Protein AF-A0A841BNL1-F1 (afdb_monomer)

Foldseek 3Di:
DDDDDDDDDDDDPVVVVVVVVVVVVVVVVLVPPPDPVVNVVVVVVVVVVVVVVVVVVVDPDPDDDDDDDDDDDDDDDDDDDDDDDDDDPDPDPPPDPDDPPPPPPVVVVLLVVLQVVVVVLCVVQPQWDDPDSFWIAHPVNQKIKGADDPDDDPLQDAPDDAQWKKFAQAFSNDGIIMIGRDAFKDFQVNNVCFQRGFKIFARYPFWKKWFWADDDDDPPPPTHGQDMATPVRGMDRGRDPSDGGGMMGTTD

Structure (mmCIF, N/CA/C/O backbone):
data_AF-A0A841BNL1-F1
#
_entry.id   AF-A0A841BNL1-F1
#
loop_
_atom_site.group_PDB
_atom_site.id
_atom_site.type_symbol
_atom_site.label_atom_id
_atom_site.label_alt_id
_atom_site.label_comp_id
_atom_site.label_asym_id
_atom_site.label_entity_id
_atom_site.label_seq_id
_atom_site.pdbx_PDB_ins_code
_atom_site.Cartn_x
_atom_site.Cartn_y
_atom_sit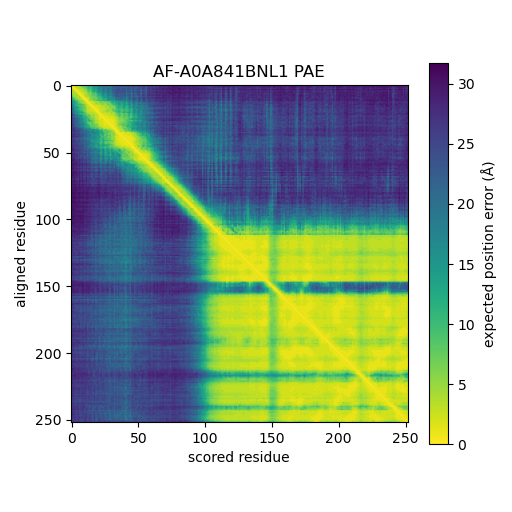e.Cartn_z
_atom_site.occupancy
_atom_site.B_iso_or_equiv
_atom_site.auth_seq_id
_atom_site.auth_comp_id
_atom_site.auth_asym_id
_atom_site.auth_atom_id
_atom_site.pdbx_PDB_model_num
ATOM 1 N N . MET A 1 1 ? 22.544 56.824 24.338 1.00 51.47 1 MET A N 1
ATOM 2 C CA . MET A 1 1 ? 21.433 57.800 24.355 1.00 51.47 1 MET A CA 1
ATOM 3 C C . MET A 1 1 ? 20.911 57.960 22.938 1.00 51.47 1 MET A C 1
ATOM 5 O O . MET A 1 1 ? 21.565 58.634 22.151 1.00 51.47 1 MET A O 1
ATOM 9 N N . ARG A 1 2 ? 19.820 57.251 22.621 1.00 39.59 2 ARG A N 1
ATOM 10 C CA . ARG A 1 2 ? 18.805 57.538 21.588 1.00 39.59 2 ARG A CA 1
ATOM 11 C C . ARG A 1 2 ? 17.855 56.337 21.516 1.00 39.59 2 ARG A C 1
ATOM 13 O O . ARG A 1 2 ? 18.146 55.340 20.870 1.00 39.59 2 ARG A O 1
ATOM 20 N N . ASP A 1 3 ? 16.857 56.425 22.386 1.00 45.75 3 ASP A N 1
ATOM 21 C CA . ASP A 1 3 ? 15.423 56.206 22.183 1.00 45.75 3 ASP A CA 1
ATOM 22 C C . ASP A 1 3 ? 14.970 55.024 21.316 1.00 45.75 3 ASP A C 1
ATOM 24 O O . ASP A 1 3 ? 15.054 55.035 20.090 1.00 45.75 3 ASP A O 1
ATOM 28 N N . ALA A 1 4 ? 14.403 54.038 22.015 1.00 46.72 4 ALA A N 1
ATOM 29 C CA . ALA A 1 4 ? 13.526 53.011 21.481 1.00 46.72 4 ALA A CA 1
ATOM 30 C C . ALA A 1 4 ? 12.112 53.592 21.302 1.00 46.72 4 ALA A C 1
ATOM 32 O O . ALA A 1 4 ? 11.525 54.094 22.261 1.00 46.72 4 ALA A O 1
ATOM 33 N N . ALA A 1 5 ? 11.570 53.511 20.087 1.00 52.47 5 ALA A N 1
ATOM 34 C CA . ALA A 1 5 ? 10.167 53.783 19.801 1.00 52.47 5 ALA A CA 1
ATOM 35 C C . ALA A 1 5 ? 9.396 52.455 19.799 1.00 52.47 5 ALA A C 1
ATOM 37 O O . ALA A 1 5 ? 9.768 51.522 19.088 1.00 52.47 5 ALA A O 1
ATOM 38 N N . ALA A 1 6 ? 8.358 52.373 20.631 1.00 50.09 6 ALA A N 1
ATOM 39 C CA . ALA A 1 6 ? 7.428 51.255 20.691 1.00 50.09 6 ALA A CA 1
ATOM 40 C C . ALA A 1 6 ? 6.369 51.402 19.589 1.00 50.09 6 ALA A C 1
ATOM 42 O O . ALA A 1 6 ? 5.705 52.435 19.505 1.00 50.09 6 ALA A O 1
ATOM 43 N N . ASP A 1 7 ? 6.221 50.367 18.765 1.00 50.62 7 ASP A N 1
ATOM 44 C CA . ASP A 1 7 ? 5.168 50.243 17.760 1.00 50.62 7 ASP A CA 1
ATOM 45 C C . ASP A 1 7 ? 3.943 49.566 18.393 1.00 50.62 7 ASP A C 1
ATOM 47 O O . ASP A 1 7 ? 4.060 48.539 19.062 1.00 50.62 7 ASP A O 1
ATOM 51 N N . SER A 1 8 ? 2.781 50.199 18.252 1.00 49.97 8 SER A N 1
ATOM 52 C CA . SER A 1 8 ? 1.505 49.805 18.862 1.00 49.97 8 SER A CA 1
ATOM 53 C C . SER A 1 8 ? 0.458 49.663 17.759 1.00 49.97 8 SER A C 1
ATOM 55 O O . SER A 1 8 ? -0.465 50.471 17.657 1.00 49.97 8 SER A O 1
ATOM 57 N N . SER A 1 9 ? 0.613 48.662 16.896 1.00 52.88 9 SER A N 1
ATOM 58 C CA . SER A 1 9 ? -0.377 48.332 15.871 1.00 52.88 9 SER A CA 1
ATOM 59 C C . SER A 1 9 ? -1.506 47.496 16.485 1.00 52.88 9 SER A C 1
ATOM 61 O O . SER A 1 9 ? -1.340 46.304 16.749 1.00 52.88 9 SER A O 1
ATOM 63 N N . LEU A 1 10 ? -2.657 48.125 16.732 1.00 54.78 10 LEU A N 1
ATOM 64 C CA . LEU A 1 10 ? -3.912 47.409 16.975 1.00 54.78 10 LEU A CA 1
ATOM 65 C C . LEU A 1 10 ? -4.338 46.680 15.686 1.00 54.78 10 LEU A C 1
ATOM 67 O O . LEU A 1 10 ? -4.157 47.244 14.605 1.00 54.78 10 LEU A O 1
ATOM 71 N N . PRO A 1 11 ? -4.904 45.462 15.775 1.00 53.00 11 PRO A N 1
ATOM 72 C CA . PRO A 1 11 ? -5.360 44.724 14.603 1.00 53.00 11 PRO A CA 1
ATOM 73 C C . PRO A 1 11 ? -6.475 45.489 13.882 1.00 53.00 11 PRO A C 1
ATOM 75 O O . PRO A 1 11 ? -7.407 46.014 14.498 1.00 53.00 11 PRO A O 1
ATOM 78 N N . GLU A 1 12 ? -6.343 45.580 12.561 1.00 55.53 12 GLU A N 1
ATOM 79 C CA . GLU A 1 12 ? -7.307 46.242 11.694 1.00 55.53 12 GLU A CA 1
ATOM 80 C C . GLU A 1 12 ? -8.656 45.508 11.715 1.00 55.53 12 GLU A C 1
ATOM 82 O O . GLU A 1 12 ? -8.737 44.282 11.756 1.00 55.53 12 GLU A O 1
ATOM 87 N N . ILE A 1 13 ? -9.739 46.284 11.620 1.00 55.72 13 ILE A N 1
ATOM 88 C CA . ILE A 1 13 ? -11.156 45.870 11.658 1.00 55.72 13 ILE A CA 1
ATOM 89 C C . ILE A 1 13 ? -11.498 44.737 10.652 1.00 55.72 13 ILE A C 1
ATOM 91 O O . ILE A 1 13 ? -12.535 44.085 10.779 1.00 55.72 13 ILE A O 1
ATOM 95 N N . GLY A 1 14 ? -10.616 44.445 9.690 1.00 51.38 14 GLY A N 1
ATOM 96 C CA . GLY A 1 14 ? -10.748 43.342 8.735 1.00 51.38 14 GLY A CA 1
ATOM 97 C C . GLY A 1 14 ? -10.686 41.932 9.341 1.00 51.38 14 GLY A C 1
ATOM 98 O O . GLY A 1 14 ? -11.376 41.046 8.837 1.00 51.38 14 GLY A O 1
ATOM 99 N N . GLU A 1 15 ? -9.950 41.703 10.436 1.00 52.25 15 GLU A N 1
ATOM 100 C CA . GLU A 1 15 ? -9.864 40.356 11.042 1.00 52.25 15 GLU A CA 1
ATOM 101 C C . GLU A 1 15 ? -11.161 39.938 11.753 1.00 52.25 15 GLU A C 1
ATOM 103 O O . GLU A 1 15 ? -11.529 38.763 11.743 1.00 52.25 15 GLU A O 1
ATOM 108 N N . VAL A 1 16 ? -11.918 40.894 12.301 1.00 52.72 16 VAL A N 1
ATOM 109 C CA . VAL A 1 16 ? -13.200 40.605 12.971 1.00 52.72 16 VAL A CA 1
ATOM 110 C C . VAL A 1 16 ? -14.281 40.214 11.956 1.00 52.72 16 VAL A C 1
ATOM 112 O O . VAL A 1 16 ? -15.114 39.352 12.236 1.00 52.72 16 VAL A O 1
ATOM 115 N N . ALA A 1 17 ? -14.247 40.788 10.749 1.00 52.56 17 ALA A N 1
ATOM 116 C CA . ALA A 1 17 ? -15.177 40.429 9.680 1.00 52.56 17 ALA A CA 1
ATOM 117 C C . ALA A 1 17 ? -14.947 38.995 9.169 1.00 52.56 17 ALA A C 1
ATOM 119 O O . ALA A 1 17 ? -15.914 38.280 8.914 1.00 52.56 17 ALA A O 1
ATOM 120 N N . ALA A 1 18 ? -13.688 38.544 9.102 1.00 53.09 18 ALA A N 1
ATOM 121 C CA . ALA A 1 18 ? -13.352 37.173 8.713 1.00 53.09 18 ALA A CA 1
ATOM 122 C C . ALA A 1 18 ? -13.839 36.129 9.736 1.00 53.09 18 ALA A C 1
ATOM 124 O O . ALA A 1 18 ? -14.203 35.015 9.360 1.00 53.09 18 ALA A O 1
ATOM 125 N N . PHE A 1 19 ? -13.895 36.490 11.023 1.00 49.41 19 PHE A N 1
ATOM 126 C CA . PHE A 1 19 ? -14.412 35.601 12.064 1.00 49.41 19 PHE A CA 1
ATOM 127 C C . PHE A 1 19 ? -15.941 35.444 11.993 1.00 49.41 19 PHE A C 1
ATOM 129 O O . PHE A 1 19 ? -16.452 34.334 12.125 1.00 49.41 19 PHE A O 1
ATOM 136 N N . LEU A 1 20 ? -16.675 36.528 11.713 1.00 53.72 20 LEU A N 1
ATOM 137 C CA . LEU A 1 20 ? -18.140 36.491 11.586 1.00 53.72 20 LEU A CA 1
ATOM 138 C C . LEU A 1 20 ? -18.615 35.754 10.319 1.00 53.72 20 LEU A C 1
ATOM 140 O O . LEU A 1 20 ? -19.652 35.091 10.347 1.00 53.72 20 LEU A O 1
ATOM 144 N N . ASP A 1 21 ? -17.847 35.808 9.227 1.00 60.62 21 ASP A N 1
ATOM 145 C CA . ASP A 1 21 ? -18.178 35.095 7.980 1.00 60.62 21 ASP A CA 1
ATOM 146 C C . ASP A 1 21 ? -17.993 33.566 8.119 1.00 60.62 21 ASP A C 1
ATOM 148 O O . ASP A 1 21 ? -18.719 32.762 7.526 1.00 60.62 21 ASP A O 1
ATOM 152 N N . MET A 1 22 ? -17.085 33.142 9.006 1.00 57.06 22 MET A N 1
ATOM 153 C CA . MET A 1 22 ? -16.863 31.731 9.342 1.00 57.06 22 MET A CA 1
ATOM 154 C C . MET A 1 22 ? -18.066 31.111 10.076 1.00 57.06 22 MET A C 1
ATOM 156 O O . MET A 1 22 ? -18.408 29.947 9.851 1.00 57.06 22 MET A O 1
ATOM 160 N N . GLU A 1 23 ? -18.759 31.899 10.903 1.00 67.12 23 GLU A N 1
ATOM 161 C CA . GLU A 1 23 ? -19.947 31.464 11.646 1.00 67.12 23 GLU A CA 1
ATOM 162 C C . GLU A 1 23 ? -21.159 31.249 10.717 1.00 67.12 23 GLU A C 1
ATOM 164 O O . GLU A 1 23 ? -21.927 30.292 10.877 1.00 67.12 23 GLU A O 1
ATOM 169 N N . ALA A 1 24 ? -21.298 32.092 9.687 1.00 63.06 24 ALA A N 1
ATOM 170 C CA . ALA A 1 24 ? -22.322 31.938 8.654 1.00 63.06 24 ALA A CA 1
ATOM 171 C C . ALA A 1 24 ? -22.074 30.691 7.786 1.00 63.06 24 ALA A C 1
ATOM 173 O O . ALA A 1 24 ? -23.009 29.928 7.516 1.00 63.06 24 ALA A O 1
ATOM 174 N N . GLY A 1 25 ? -20.813 30.432 7.420 1.00 69.56 25 GLY A N 1
ATOM 175 C CA . GLY A 1 25 ? -20.411 29.227 6.689 1.00 69.56 25 GLY A CA 1
ATOM 176 C C . GLY A 1 25 ? -20.689 27.931 7.461 1.00 69.56 25 GLY A C 1
ATOM 177 O O . GLY A 1 25 ? -21.202 26.966 6.889 1.00 69.56 25 GLY A O 1
ATOM 178 N N . LEU A 1 26 ? -20.432 27.920 8.775 1.00 70.12 26 LEU A N 1
ATOM 179 C CA . LEU A 1 26 ? -20.681 26.757 9.634 1.00 70.12 26 LEU A CA 1
ATOM 180 C C . LEU A 1 26 ? -22.180 26.418 9.733 1.00 70.12 26 LEU A C 1
ATOM 182 O O . LEU A 1 26 ? -22.558 25.244 9.715 1.00 70.12 26 LEU A O 1
ATOM 186 N N . ARG A 1 27 ? -23.046 27.439 9.783 1.00 67.19 27 ARG A N 1
ATOM 187 C CA . ARG A 1 27 ? -24.508 27.260 9.810 1.00 67.19 27 ARG A CA 1
ATOM 188 C C . ARG A 1 27 ? -25.055 26.646 8.521 1.00 67.19 27 ARG A C 1
ATOM 190 O O . ARG A 1 27 ? -25.906 25.761 8.595 1.00 67.19 27 ARG A O 1
ATOM 197 N N . GLU A 1 28 ? -24.554 27.055 7.356 1.00 64.31 28 GLU A N 1
ATOM 198 C CA . GLU A 1 28 ? -24.931 26.445 6.069 1.00 64.31 28 GLU A CA 1
ATOM 199 C C . GLU A 1 28 ? -24.474 24.982 5.973 1.00 64.31 28 GLU A C 1
ATOM 201 O O . GLU A 1 28 ? -25.218 24.117 5.503 1.00 64.31 28 GLU A O 1
ATOM 206 N N . LEU A 1 29 ? -23.282 24.673 6.490 1.00 61.00 29 LEU A N 1
ATOM 207 C CA . LEU A 1 29 ? -22.758 23.308 6.508 1.00 61.00 29 LEU A CA 1
ATOM 208 C C . LEU A 1 29 ? -23.611 22.393 7.406 1.00 61.00 29 LEU A C 1
ATOM 210 O O . LEU A 1 29 ? -23.973 21.291 6.995 1.00 61.00 29 LEU A O 1
ATOM 214 N N . LEU A 1 30 ? -24.038 22.888 8.574 1.00 60.06 30 LEU A N 1
ATOM 215 C CA . LEU A 1 30 ? -24.966 22.214 9.495 1.00 60.06 30 LEU A CA 1
ATOM 216 C C . LEU A 1 30 ? -26.346 21.931 8.879 1.00 60.06 30 LEU A C 1
ATOM 218 O O . LEU A 1 30 ? -26.943 20.878 9.133 1.00 60.06 30 LEU A O 1
ATOM 222 N N . LEU A 1 31 ? -26.846 22.837 8.034 1.00 59.81 31 LEU A N 1
ATOM 223 C CA . LEU A 1 31 ? -28.114 22.659 7.322 1.00 59.81 31 LEU A CA 1
ATOM 224 C C . LEU A 1 31 ? -28.031 21.601 6.210 1.00 59.81 31 LEU A C 1
ATOM 226 O O . LEU A 1 31 ? -29.052 20.997 5.879 1.00 59.81 31 LEU A O 1
ATOM 230 N N . ARG A 1 32 ? -26.839 21.299 5.682 1.00 56.34 32 ARG A N 1
ATOM 231 C CA . ARG A 1 32 ? -26.642 20.254 4.656 1.00 56.34 32 ARG A CA 1
ATOM 232 C C . ARG A 1 32 ? -26.372 18.862 5.210 1.00 56.34 32 ARG A C 1
ATOM 234 O O . ARG A 1 32 ? -26.534 17.887 4.480 1.00 56.34 32 ARG A O 1
ATOM 241 N N . VAL A 1 33 ? -26.021 18.738 6.488 1.00 55.44 33 VAL A N 1
ATOM 242 C CA . VAL A 1 33 ? -25.894 17.425 7.128 1.00 55.44 33 VAL A CA 1
ATOM 243 C C . VAL A 1 33 ? -27.278 16.775 7.219 1.00 55.44 33 VAL A C 1
ATOM 245 O O . VAL A 1 33 ? -28.158 17.281 7.916 1.00 55.44 33 VAL A O 1
ATOM 248 N N . GLN A 1 34 ? -27.481 15.668 6.497 1.00 52.56 34 GLN A N 1
ATOM 249 C CA . GLN A 1 34 ? -28.766 14.953 6.426 1.00 52.56 34 GLN A CA 1
ATOM 250 C C . GLN A 1 34 ? -29.044 14.051 7.640 1.00 52.56 34 GLN A C 1
ATOM 252 O O . GLN A 1 34 ? -30.183 13.644 7.852 1.00 52.56 34 GLN A O 1
ATOM 257 N N . HIS A 1 35 ? -28.037 13.767 8.468 1.00 59.12 35 HIS A N 1
ATOM 258 C CA . HIS A 1 35 ? -28.204 12.935 9.657 1.00 59.12 35 HIS A CA 1
ATOM 259 C C . HIS A 1 35 ? -28.649 13.764 10.868 1.00 59.12 35 HIS A C 1
ATOM 261 O O . HIS A 1 35 ? -27.900 14.598 11.382 1.00 59.12 35 HIS A O 1
ATOM 267 N N . ALA A 1 36 ? -29.871 13.501 11.342 1.00 54.38 36 ALA A N 1
ATOM 268 C CA . ALA A 1 36 ? -30.462 14.145 12.517 1.00 54.38 36 ALA A CA 1
ATOM 269 C C . ALA A 1 36 ? -29.602 13.973 13.783 1.00 54.38 36 ALA A C 1
ATOM 271 O O . ALA A 1 36 ? -29.492 14.902 14.583 1.00 54.38 36 ALA A O 1
ATOM 272 N N . ASP A 1 37 ? -28.925 12.831 13.913 1.00 54.91 37 ASP A N 1
ATOM 273 C CA . ASP A 1 37 ? -28.081 12.514 15.069 1.00 54.91 37 ASP A CA 1
ATOM 274 C C . ASP A 1 37 ? -26.827 13.396 15.131 1.00 54.91 37 ASP A C 1
ATOM 276 O O . ASP A 1 37 ? -26.427 13.849 16.205 1.00 54.91 37 ASP A O 1
ATOM 280 N N . LEU A 1 38 ? -26.249 13.734 13.972 1.00 55.66 38 LEU A N 1
ATOM 281 C CA . LEU A 1 38 ? -25.090 14.624 13.903 1.00 55.66 38 LEU A CA 1
ATOM 282 C C . LEU A 1 38 ? -25.482 16.074 14.235 1.00 55.66 38 LEU A C 1
ATOM 284 O O . LEU A 1 38 ? -24.727 16.782 14.898 1.00 55.66 38 LEU A O 1
ATOM 288 N N . ARG A 1 39 ? -26.687 16.509 13.834 1.00 60.44 39 ARG A N 1
ATOM 289 C CA . ARG A 1 39 ? -27.221 17.833 14.202 1.00 60.44 39 ARG A CA 1
ATOM 290 C C . ARG A 1 39 ? -27.439 17.957 15.709 1.00 60.44 39 ARG A C 1
ATOM 292 O O . ARG A 1 39 ? -27.098 18.990 16.277 1.00 60.44 39 ARG A O 1
ATOM 299 N N . ALA A 1 40 ? -27.967 16.914 16.353 1.00 60.72 40 ALA A N 1
ATOM 300 C CA . ALA A 1 40 ? -28.169 16.895 17.801 1.00 60.72 40 ALA A CA 1
ATOM 301 C C . ALA A 1 40 ? -26.836 16.928 18.570 1.00 60.72 40 ALA A C 1
ATOM 303 O O . ALA A 1 40 ? -26.710 17.672 19.541 1.00 60.72 40 ALA A O 1
ATOM 304 N N . ALA A 1 41 ? -25.827 16.184 18.103 1.00 55.88 41 ALA A N 1
ATOM 305 C CA . ALA A 1 41 ? -24.497 16.173 18.712 1.00 55.88 41 ALA A CA 1
ATOM 306 C C . ALA A 1 41 ? -23.786 17.536 18.607 1.00 55.88 41 ALA A C 1
ATOM 308 O O . ALA A 1 41 ? -23.232 18.016 19.595 1.00 55.88 41 ALA A O 1
ATOM 309 N N . VAL A 1 42 ? -23.843 18.194 17.443 1.00 63.22 42 VAL A N 1
ATOM 310 C CA . VAL A 1 42 ? -23.229 19.522 17.262 1.00 63.22 42 VAL A CA 1
ATOM 311 C C . VAL A 1 42 ? -23.986 20.606 18.040 1.00 63.22 42 VAL A C 1
ATOM 313 O O . VAL A 1 42 ? -23.352 21.465 18.649 1.00 63.22 42 VAL A O 1
ATOM 316 N N . ALA A 1 43 ? -25.322 20.550 18.091 1.00 64.56 43 ALA A N 1
ATOM 317 C CA . ALA A 1 43 ? -26.120 21.488 18.885 1.00 64.56 43 ALA A CA 1
ATOM 318 C C . ALA A 1 43 ? -25.818 21.383 20.391 1.00 64.56 43 ALA A C 1
ATOM 320 O O . ALA A 1 43 ? -25.655 22.406 21.050 1.00 64.56 43 ALA A O 1
ATOM 321 N N . ALA A 1 44 ? -25.668 20.164 20.923 1.00 60.41 44 ALA A N 1
ATOM 322 C CA . ALA A 1 44 ? -25.310 19.947 22.325 1.00 60.41 44 ALA A CA 1
ATOM 323 C C . ALA A 1 44 ? -23.906 20.483 22.670 1.00 60.41 44 ALA A C 1
ATOM 325 O O . ALA A 1 44 ? -23.689 21.010 23.763 1.00 60.41 44 ALA A O 1
ATOM 326 N N . GLN A 1 45 ? -22.957 20.387 21.734 1.00 58.22 45 GLN A N 1
ATOM 327 C CA . GLN A 1 45 ? -21.607 20.916 21.925 1.00 58.22 45 GLN A CA 1
ATOM 328 C C . GLN A 1 45 ? -21.603 22.454 21.960 1.00 58.22 45 GLN A C 1
ATOM 330 O O . GLN A 1 45 ? -20.987 23.040 22.848 1.00 58.22 45 GLN A O 1
ATOM 335 N N . LEU A 1 46 ? -22.355 23.103 21.063 1.00 65.19 46 LEU A N 1
ATOM 336 C CA . LEU A 1 46 ? -22.488 24.566 21.027 1.00 65.19 46 LEU A CA 1
ATOM 337 C C . LEU A 1 46 ? -23.182 25.133 22.281 1.00 65.19 46 LEU A C 1
ATOM 339 O O . LEU A 1 46 ? -22.789 26.192 22.768 1.00 65.19 46 LEU A O 1
ATOM 343 N N . ASP A 1 47 ? -24.158 24.417 22.848 1.00 62.66 47 ASP A N 1
ATOM 344 C CA . ASP A 1 47 ? -24.802 24.799 24.119 1.00 62.66 47 ASP A CA 1
ATOM 345 C C . ASP A 1 47 ? -23.832 24.718 25.312 1.00 62.66 47 ASP A C 1
ATOM 347 O O . ASP A 1 47 ? -23.902 25.512 26.254 1.00 62.66 47 ASP A O 1
ATOM 351 N N . THR A 1 48 ? -22.878 23.784 25.261 1.00 58.25 48 THR A N 1
ATOM 352 C CA . THR A 1 48 ? -21.854 23.630 26.304 1.00 58.25 48 THR A CA 1
ATOM 353 C C . THR A 1 48 ? -20.872 24.807 26.292 1.00 58.25 48 THR A C 1
ATOM 355 O O . THR A 1 48 ? -20.494 25.309 27.354 1.00 58.25 48 THR A O 1
ATOM 358 N N . ASP A 1 49 ? -20.527 25.311 25.105 1.00 49.88 49 ASP A N 1
ATOM 359 C CA . ASP A 1 49 ? -19.656 26.480 24.952 1.00 49.88 49 ASP A CA 1
ATOM 360 C C . ASP A 1 49 ? -20.357 27.786 25.365 1.00 49.88 49 ASP A C 1
ATOM 362 O O . ASP A 1 49 ? -19.737 28.649 25.993 1.00 49.88 49 ASP A O 1
ATOM 366 N N . ALA A 1 50 ? -21.670 27.909 25.129 1.00 56.12 50 ALA A N 1
ATOM 367 C CA . ALA A 1 50 ? -22.463 29.027 25.650 1.00 56.12 50 ALA A CA 1
ATOM 368 C C . ALA A 1 50 ? -22.472 29.060 27.194 1.00 56.12 50 ALA A C 1
ATOM 370 O O . ALA A 1 50 ? -22.336 30.131 27.794 1.00 56.12 50 ALA A O 1
ATOM 371 N N . GLY A 1 51 ? -22.538 27.891 27.842 1.00 49.56 51 GLY A N 1
ATOM 372 C CA . GLY A 1 51 ? -22.402 27.764 29.298 1.00 49.56 51 GLY A CA 1
ATOM 373 C C . GLY A 1 51 ? -21.005 28.124 29.824 1.00 49.56 51 GLY A C 1
ATOM 374 O O . GLY A 1 51 ? -20.878 28.689 30.913 1.00 49.56 51 GLY A O 1
ATOM 375 N N . LEU A 1 52 ? -19.950 27.864 29.043 1.00 47.81 52 LEU A N 1
ATOM 376 C CA . LEU A 1 52 ? -18.569 28.210 29.400 1.00 47.81 52 LEU A CA 1
ATOM 377 C C . LEU A 1 52 ? -18.331 29.731 29.377 1.00 47.81 52 LEU A C 1
ATOM 379 O O . LEU A 1 52 ? -17.623 30.269 30.231 1.00 47.81 52 LEU A O 1
ATOM 383 N N . VAL A 1 53 ? -18.962 30.435 28.432 1.00 51.50 53 VAL A N 1
ATOM 384 C CA . VAL A 1 53 ? -18.902 31.902 28.312 1.00 51.50 53 VAL A CA 1
ATOM 385 C C . VAL A 1 53 ? -19.662 32.604 29.452 1.00 51.50 53 VAL A C 1
ATOM 387 O O . VAL A 1 53 ? -19.237 33.671 29.900 1.00 51.50 53 VAL A O 1
ATOM 390 N N . GLU A 1 54 ? -20.742 32.012 29.970 1.00 52.09 54 GLU A N 1
ATOM 391 C CA . GLU A 1 54 ? -21.435 32.487 31.183 1.00 52.09 54 GLU A CA 1
ATOM 392 C C . GLU A 1 54 ? -20.588 32.283 32.451 1.00 52.09 54 GLU A C 1
ATOM 394 O O . GLU A 1 54 ? -20.443 33.207 33.254 1.00 52.09 54 GLU A O 1
ATOM 399 N N . LEU A 1 55 ? -19.940 31.120 32.594 1.00 44.56 55 LEU A N 1
ATOM 400 C CA . LEU A 1 55 ? -19.028 30.836 33.711 1.00 44.56 55 LEU A CA 1
ATOM 401 C C . LEU A 1 55 ? -17.797 31.757 33.726 1.00 44.56 55 LEU A C 1
ATOM 403 O O . LEU A 1 55 ? -17.330 32.133 34.800 1.00 44.56 55 LEU A O 1
ATOM 407 N N . LEU A 1 56 ? -17.302 32.165 32.554 1.00 48.09 5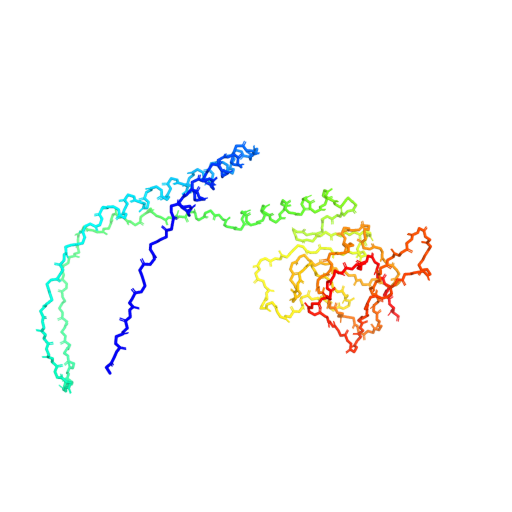6 LEU A N 1
ATOM 408 C CA . LEU A 1 56 ? -16.199 33.125 32.430 1.00 48.09 56 LEU A CA 1
ATOM 409 C C . LEU A 1 56 ? -16.622 34.578 32.708 1.00 48.09 56 LEU A C 1
ATOM 411 O O . LEU A 1 56 ? -15.787 35.371 33.136 1.00 48.09 56 LEU A O 1
ATOM 415 N N . ARG A 1 57 ? -17.901 34.937 32.526 1.00 51.88 57 ARG A N 1
ATOM 416 C CA . ARG A 1 57 ? -18.427 36.272 32.878 1.00 51.88 57 ARG A CA 1
ATOM 417 C C . ARG A 1 57 ? -18.754 36.441 34.363 1.00 51.88 57 ARG A C 1
ATOM 419 O O . ARG A 1 57 ? -18.800 37.572 34.830 1.00 51.88 57 ARG A O 1
ATOM 426 N N . ALA A 1 58 ? -18.955 35.353 35.106 1.00 50.91 58 ALA A N 1
ATOM 427 C CA . ALA A 1 58 ? -19.268 35.401 36.538 1.00 50.91 58 ALA A CA 1
ATOM 428 C C . ALA A 1 58 ? -18.029 35.521 37.457 1.00 50.91 58 ALA A C 1
ATOM 430 O O . ALA A 1 58 ? -18.170 35.601 38.677 1.00 50.91 58 ALA A O 1
ATOM 431 N N . GLY A 1 59 ? -16.816 35.519 36.895 1.00 40.81 59 GLY A N 1
ATOM 432 C CA . GLY A 1 59 ? -15.558 35.572 37.640 1.00 40.81 59 GLY A CA 1
ATOM 433 C C . GLY A 1 59 ? -15.006 36.984 37.842 1.00 40.81 59 GLY A C 1
ATOM 434 O O . GLY A 1 59 ? -13.924 37.277 37.343 1.00 40.81 59 GLY A O 1
ATOM 435 N N . ASP A 1 60 ? -15.698 37.845 38.593 1.00 44.03 60 ASP A N 1
ATOM 436 C CA . ASP A 1 60 ? -15.081 39.063 39.141 1.00 44.03 60 ASP A CA 1
ATOM 437 C C . ASP A 1 60 ? -14.093 38.667 40.251 1.00 44.03 60 ASP A C 1
ATOM 439 O O . ASP A 1 60 ? -14.470 38.353 41.383 1.00 44.03 60 ASP A O 1
ATOM 443 N N . VAL A 1 61 ? -12.802 38.647 39.914 1.00 49.34 61 VAL A N 1
ATOM 444 C CA . VAL A 1 61 ? -11.705 38.417 40.862 1.00 49.34 61 VAL A CA 1
ATOM 445 C C . VAL A 1 61 ? -11.386 39.742 41.569 1.00 49.34 61 VAL A C 1
ATOM 447 O O . VAL A 1 61 ? -10.930 40.677 40.906 1.00 49.34 61 VAL A O 1
ATOM 450 N N . PRO A 1 62 ? -11.582 39.874 42.896 1.00 43.62 62 PRO A N 1
ATOM 451 C CA . PRO A 1 62 ? -11.165 41.076 43.604 1.00 43.62 62 PRO A CA 1
ATOM 452 C C . PRO A 1 62 ? -9.635 41.183 43.613 1.00 43.62 62 PRO A C 1
ATOM 454 O O . PRO A 1 62 ? -8.926 40.229 43.937 1.00 43.62 62 PRO A O 1
ATOM 457 N N . ALA A 1 63 ? -9.143 42.370 43.254 1.00 43.75 63 ALA A N 1
ATOM 458 C CA . ALA A 1 63 ? -7.730 42.720 43.233 1.00 43.75 63 ALA A CA 1
ATOM 459 C C . ALA A 1 63 ? -7.078 42.483 44.605 1.00 43.75 63 ALA A C 1
ATOM 461 O O . ALA A 1 63 ? -7.490 43.064 45.612 1.00 43.75 63 ALA A O 1
ATOM 462 N N . ALA A 1 64 ? -6.058 41.624 44.634 1.00 47.66 64 ALA A N 1
ATOM 463 C CA . ALA A 1 64 ? -5.250 41.375 45.817 1.00 47.66 64 ALA A CA 1
ATOM 464 C C . ALA A 1 64 ? -4.132 42.422 45.924 1.00 47.66 64 ALA A C 1
ATOM 466 O O . ALA A 1 64 ? -3.329 42.599 45.011 1.00 47.66 64 ALA A O 1
ATOM 467 N N . ASP A 1 65 ? -4.140 43.097 47.070 1.00 46.94 65 ASP A N 1
ATOM 468 C CA . ASP A 1 65 ? -3.194 44.086 47.579 1.00 46.94 65 ASP A CA 1
ATOM 469 C C . ASP A 1 65 ? -1.753 43.541 47.618 1.00 46.94 65 ASP A C 1
ATOM 471 O O . ASP A 1 65 ? -1.458 42.515 48.239 1.00 46.94 65 ASP A O 1
ATOM 475 N N . GLU A 1 66 ? -0.854 44.240 46.930 1.00 52.81 66 GLU A N 1
ATOM 476 C CA . GLU A 1 66 ? 0.560 43.913 46.795 1.00 52.81 66 GLU A CA 1
ATOM 477 C C . GLU A 1 66 ? 1.321 44.464 48.011 1.00 52.81 66 GLU A C 1
ATOM 479 O O . GLU A 1 66 ? 1.763 45.615 48.034 1.00 52.81 66 GLU A O 1
ATOM 484 N N . ARG A 1 67 ? 1.472 43.642 49.058 1.00 51.34 67 ARG A N 1
ATOM 485 C CA . ARG A 1 67 ? 2.294 43.985 50.228 1.00 51.34 67 ARG A CA 1
ATOM 486 C C . ARG A 1 67 ? 3.557 43.134 50.297 1.00 51.34 67 ARG A C 1
ATOM 488 O O . ARG A 1 67 ? 3.531 41.925 50.508 1.00 51.34 67 ARG A O 1
ATOM 495 N N . THR A 1 68 ? 4.669 43.834 50.125 1.00 56.31 68 THR A N 1
ATOM 496 C CA . THR A 1 68 ? 6.064 43.408 50.216 1.00 56.31 68 THR A CA 1
ATOM 497 C C . THR A 1 68 ? 6.402 42.678 51.522 1.00 56.31 68 THR A C 1
ATOM 499 O O . THR A 1 68 ? 6.008 43.093 52.611 1.00 56.31 68 THR A O 1
ATOM 502 N N . GLY A 1 69 ? 7.207 41.614 51.418 1.00 43.47 69 GLY A N 1
ATOM 503 C CA . GLY A 1 69 ? 7.700 40.855 52.568 1.00 43.47 69 GLY A CA 1
ATOM 504 C C . GLY A 1 69 ? 8.897 39.970 52.223 1.00 43.47 69 GLY A C 1
ATOM 505 O O . GLY A 1 69 ? 8.749 38.844 51.768 1.00 43.47 69 GLY A O 1
ATOM 506 N N . HIS A 1 70 ? 10.086 40.514 52.452 1.00 61.78 70 HIS A N 1
ATOM 507 C CA . HIS A 1 70 ? 11.391 39.856 52.450 1.00 61.78 70 HIS A CA 1
ATOM 508 C C . HIS A 1 70 ? 11.502 38.831 53.596 1.00 61.78 70 HIS A C 1
ATOM 510 O O . HIS A 1 70 ? 11.311 39.226 54.745 1.00 61.78 70 HIS A O 1
ATOM 516 N N . VAL A 1 71 ? 11.846 37.560 53.317 1.00 52.66 71 VAL A N 1
ATOM 517 C CA . VAL A 1 71 ? 12.274 36.581 54.342 1.00 52.66 71 VAL A CA 1
ATOM 518 C C . VAL A 1 71 ? 13.378 35.643 53.819 1.00 52.66 71 VAL A C 1
ATOM 520 O O . VAL A 1 71 ? 13.334 35.132 52.704 1.00 52.66 71 VAL A O 1
ATOM 523 N N . ASP A 1 72 ? 14.356 35.486 54.704 1.00 48.81 72 ASP A N 1
ATOM 524 C CA . ASP A 1 72 ? 15.677 34.848 54.703 1.00 48.81 72 ASP A CA 1
ATOM 525 C C . ASP A 1 72 ? 15.658 33.296 54.611 1.00 48.81 72 ASP A C 1
ATOM 527 O O . ASP A 1 72 ? 14.726 32.678 55.137 1.00 48.81 72 ASP A O 1
ATOM 531 N N . PRO A 1 73 ? 16.675 32.613 54.031 1.00 58.62 73 PRO A N 1
ATOM 532 C CA . PRO A 1 73 ? 16.753 31.158 54.008 1.00 58.62 73 PRO A CA 1
ATOM 533 C C . PRO A 1 73 ? 17.743 30.637 55.060 1.00 58.62 73 PRO A C 1
ATOM 535 O O . PRO A 1 73 ? 18.938 30.525 54.800 1.00 58.62 73 PRO A O 1
ATOM 538 N N . SER A 1 74 ? 17.267 30.228 56.238 1.00 53.31 74 SER A N 1
ATOM 539 C CA . SER A 1 74 ? 17.996 29.254 57.065 1.00 53.31 74 SER A CA 1
ATOM 540 C C . SER A 1 74 ? 17.131 28.639 58.167 1.00 53.31 74 SER A C 1
ATOM 542 O O . SER A 1 74 ? 16.266 29.294 58.738 1.00 53.31 74 SER A O 1
ATOM 544 N N . SER A 1 75 ? 17.465 27.391 58.523 1.00 45.31 75 SER A N 1
ATOM 545 C CA . SER A 1 75 ? 16.950 26.634 59.676 1.00 45.31 75 SER A CA 1
ATOM 546 C C . SER A 1 75 ? 15.538 26.064 59.473 1.00 45.31 75 SER A C 1
ATOM 548 O O . SER A 1 75 ? 14.625 26.739 59.039 1.00 45.31 75 SER A O 1
ATOM 550 N N . GLY A 1 76 ? 15.226 24.807 59.746 1.00 39.00 76 GLY A N 1
ATOM 551 C CA . GLY A 1 76 ? 15.875 23.808 60.569 1.00 39.00 76 GLY A CA 1
ATOM 552 C C . GLY A 1 76 ? 14.771 22.854 61.029 1.00 39.00 76 GLY A C 1
ATOM 553 O O . GLY A 1 76 ? 13.655 23.270 61.318 1.00 39.00 76 GLY A O 1
ATOM 554 N N . ARG A 1 77 ? 15.090 21.560 61.038 1.00 52.03 77 ARG A N 1
ATOM 555 C CA . ARG A 1 77 ? 14.389 20.445 61.699 1.00 52.03 77 ARG A CA 1
ATOM 556 C C . ARG A 1 77 ? 13.305 20.846 62.718 1.00 52.03 77 ARG A C 1
ATOM 558 O O . ARG A 1 77 ? 13.626 21.525 63.690 1.00 52.03 77 ARG A O 1
ATOM 565 N N . ARG A 1 78 ? 12.144 20.182 62.657 1.00 48.59 78 ARG A N 1
ATOM 566 C CA . ARG A 1 78 ? 11.656 19.287 63.731 1.00 48.59 78 ARG A CA 1
ATOM 567 C C . ARG A 1 78 ? 10.349 18.599 63.343 1.00 48.59 78 ARG A C 1
ATOM 569 O O . ARG A 1 78 ? 9.367 19.234 62.987 1.00 48.59 78 ARG A O 1
ATOM 576 N N . ALA A 1 79 ? 10.376 17.278 63.475 1.00 52.66 79 ALA A N 1
ATOM 577 C CA . ALA A 1 79 ? 9.205 16.437 63.609 1.00 52.66 79 ALA A CA 1
ATOM 578 C C . ALA A 1 79 ? 8.407 16.850 64.851 1.00 52.66 79 ALA A C 1
ATOM 580 O O . ALA A 1 79 ? 9.005 17.009 65.916 1.00 52.66 79 ALA A O 1
ATOM 581 N N . ILE A 1 80 ? 7.082 16.948 64.733 1.00 47.62 80 ILE A N 1
ATOM 582 C CA . ILE A 1 80 ? 6.172 16.805 65.870 1.00 47.62 80 ILE A CA 1
ATOM 583 C C . ILE A 1 80 ? 4.987 15.949 65.427 1.00 47.62 80 ILE A C 1
ATOM 585 O O . ILE A 1 80 ? 4.211 16.293 64.541 1.00 47.62 80 ILE A O 1
ATOM 589 N N . LEU A 1 81 ? 4.926 14.799 66.082 1.00 51.00 81 LEU A N 1
ATOM 590 C CA . LEU A 1 81 ? 3.843 13.840 66.159 1.00 51.00 81 LEU A CA 1
ATOM 591 C C . LEU A 1 81 ? 2.772 14.439 67.087 1.00 51.00 81 LEU A C 1
ATOM 593 O O . LEU A 1 81 ? 3.090 14.738 68.237 1.00 51.00 81 LEU A O 1
ATOM 597 N N . VAL A 1 82 ? 1.526 14.590 66.634 1.00 44.59 82 VAL A N 1
ATOM 598 C CA . VAL A 1 82 ? 0.369 14.717 67.539 1.00 44.59 82 VAL A CA 1
ATOM 599 C C . VAL A 1 82 ? -0.777 13.860 66.999 1.00 44.59 82 VAL A C 1
ATOM 601 O O . VAL A 1 82 ? -1.266 14.128 65.902 1.00 44.59 82 VAL A O 1
ATOM 604 N N . PRO A 1 83 ? -1.220 12.841 67.754 1.00 58.12 83 PRO A N 1
ATOM 605 C CA . PRO A 1 83 ? -2.474 12.146 67.528 1.00 58.12 83 PRO A CA 1
ATOM 606 C C . PRO A 1 83 ? -3.574 12.777 68.396 1.00 58.12 83 PRO A C 1
ATOM 608 O O . PRO A 1 83 ? -3.407 12.929 69.603 1.00 58.12 83 PRO A O 1
ATOM 611 N N . ALA A 1 84 ? -4.719 13.106 67.806 1.00 43.06 84 ALA A N 1
ATOM 612 C CA . ALA A 1 84 ? -5.968 13.294 68.545 1.00 43.06 84 ALA A CA 1
ATOM 613 C C . ALA A 1 84 ? -7.136 12.994 67.592 1.00 43.06 84 ALA A C 1
ATOM 615 O O . ALA A 1 84 ? -7.314 13.675 66.589 1.00 43.06 84 ALA A O 1
ATOM 616 N N . LEU A 1 85 ? -7.752 11.815 67.722 1.00 42.25 85 LEU A N 1
ATOM 617 C CA . LEU A 1 85 ? -9.010 11.616 68.462 1.00 42.25 85 LEU A CA 1
ATOM 618 C C . LEU A 1 85 ? -10.155 12.413 67.806 1.00 42.25 85 LEU A C 1
ATOM 620 O O . LEU A 1 85 ? -10.286 13.614 67.991 1.00 42.25 85 LEU A O 1
ATOM 624 N N . ALA A 1 86 ? -10.859 11.804 66.854 1.00 47.75 86 ALA A N 1
ATOM 625 C CA . ALA A 1 86 ? -12.117 11.089 67.101 1.00 47.75 86 ALA A CA 1
ATOM 626 C C . ALA A 1 86 ? -13.232 12.006 67.626 1.00 47.75 86 ALA A C 1
ATOM 628 O O . ALA A 1 86 ? -13.280 12.294 68.815 1.00 47.75 86 ALA A O 1
ATOM 629 N N . CYS A 1 87 ? -14.114 12.427 66.714 1.00 41.00 87 CYS A N 1
ATOM 630 C CA . CYS A 1 87 ? -15.554 12.645 66.907 1.00 41.00 87 CYS A CA 1
ATOM 631 C C . CYS A 1 87 ? -16.096 13.413 65.695 1.00 41.00 87 CYS A C 1
ATOM 633 O O . CYS A 1 87 ? -15.978 14.626 65.649 1.00 41.00 87 CYS A O 1
ATOM 635 N N . ILE A 1 88 ? -16.652 12.694 64.717 1.00 44.84 88 ILE A N 1
ATOM 636 C CA . ILE A 1 88 ? -17.914 12.988 64.010 1.00 44.84 88 ILE A CA 1
ATOM 637 C C . ILE A 1 88 ? -18.218 11.695 63.249 1.00 44.84 88 ILE A C 1
ATOM 639 O O . ILE A 1 88 ? -17.672 11.397 62.191 1.00 44.84 88 ILE A O 1
ATOM 643 N N . LEU A 1 89 ? -19.021 10.861 63.898 1.00 49.66 89 LEU A N 1
ATOM 644 C CA . LEU A 1 89 ? -19.481 9.565 63.423 1.00 49.66 89 LEU A CA 1
ATOM 645 C C . LEU A 1 89 ? -20.992 9.557 63.657 1.00 49.66 89 LEU A C 1
ATOM 647 O O . LEU A 1 89 ? -21.467 8.977 64.621 1.00 49.66 89 LEU A O 1
ATOM 651 N N . ALA A 1 90 ? -21.720 10.325 62.846 1.00 47.56 90 ALA A N 1
ATOM 652 C CA . ALA A 1 90 ? -23.167 10.243 62.635 1.00 47.56 90 ALA A CA 1
ATOM 653 C C . ALA A 1 90 ? -23.555 11.321 61.609 1.00 47.56 90 ALA A C 1
ATOM 655 O O . ALA A 1 90 ? -23.190 12.475 61.787 1.00 47.56 90 ALA A O 1
ATOM 656 N N . ILE A 1 91 ? -24.327 10.957 60.580 1.00 49.41 91 ILE A N 1
ATOM 657 C CA . ILE A 1 91 ? -24.727 11.785 59.418 1.00 49.41 91 ILE A CA 1
ATOM 658 C C . ILE A 1 91 ? -23.659 11.838 58.310 1.00 49.41 91 ILE A C 1
ATOM 660 O O . ILE A 1 91 ? -23.021 12.849 58.049 1.00 49.41 91 ILE A O 1
ATOM 664 N N . GLY A 1 92 ? -23.478 10.719 57.612 1.00 45.94 92 GLY A N 1
ATOM 665 C CA . GLY A 1 92 ? -22.685 10.690 56.377 1.00 45.94 92 GLY A CA 1
ATOM 666 C C . GLY A 1 92 ? -22.784 9.386 55.591 1.00 45.94 92 GLY A C 1
ATOM 667 O O . GLY A 1 92 ? -21.954 9.121 54.734 1.00 45.94 92 GLY A O 1
ATOM 668 N N . MET A 1 93 ? -23.773 8.543 55.894 1.00 49.00 93 MET A N 1
ATOM 669 C CA . MET A 1 93 ? -23.918 7.200 55.325 1.00 49.00 93 MET A CA 1
ATOM 670 C C . MET A 1 93 ? -25.188 7.112 54.466 1.00 49.00 93 MET A C 1
ATOM 672 O O . MET A 1 93 ? -25.949 6.157 54.559 1.00 49.00 93 MET A O 1
ATOM 676 N N . MET A 1 94 ? -25.465 8.158 53.675 1.00 49.22 94 MET A N 1
ATOM 677 C CA . MET A 1 94 ? -26.676 8.238 52.846 1.00 49.22 94 MET A CA 1
ATOM 678 C C . MET A 1 94 ? -26.455 8.885 51.471 1.00 49.22 94 MET A C 1
ATOM 680 O O . MET A 1 94 ? -27.373 9.487 50.940 1.00 49.22 94 MET A O 1
ATOM 684 N N . VAL A 1 95 ? -25.268 8.768 50.861 1.00 51.88 95 VAL A N 1
ATOM 685 C CA . VAL A 1 95 ? -25.079 9.064 49.422 1.00 51.88 95 VAL A CA 1
ATOM 686 C C . VAL A 1 95 ? -23.943 8.201 48.850 1.00 51.88 95 VAL A C 1
ATOM 688 O O . VAL A 1 95 ? -22.919 8.705 48.409 1.00 51.88 95 VAL A O 1
ATOM 691 N N . LEU A 1 96 ? -24.077 6.872 48.885 1.00 47.16 96 LEU A N 1
ATOM 692 C CA . LEU A 1 96 ? -23.122 5.971 48.215 1.00 47.16 96 LEU A CA 1
ATOM 693 C C . LEU A 1 96 ? -23.828 4.907 47.360 1.00 47.16 96 LEU A C 1
ATOM 695 O O . LEU A 1 96 ? -23.381 3.771 47.279 1.00 47.16 96 LEU A O 1
ATOM 699 N N . VAL A 1 97 ? -24.969 5.258 46.754 1.00 56.22 97 VAL A N 1
ATOM 700 C CA . VAL A 1 97 ? -25.757 4.330 45.911 1.00 56.22 97 VAL A CA 1
ATOM 701 C C . VAL A 1 97 ? -25.836 4.767 44.445 1.00 56.22 97 VAL A C 1
ATOM 703 O O . VAL A 1 97 ? -26.173 3.967 43.584 1.00 56.22 97 VAL A O 1
ATOM 706 N N . GLY A 1 98 ? -25.478 5.998 44.092 1.00 51.31 98 GLY A N 1
ATOM 707 C CA . GLY A 1 98 ? -25.776 6.501 42.753 1.00 51.31 98 GLY A CA 1
ATOM 708 C C . GLY A 1 98 ? -24.571 7.054 42.034 1.00 51.31 98 GLY A C 1
ATOM 709 O O . GLY A 1 98 ? -24.503 8.267 41.974 1.00 51.31 98 GLY A O 1
ATOM 710 N N . ARG A 1 99 ? -23.674 6.202 41.508 1.00 51.44 99 ARG A N 1
ATOM 711 C CA . ARG A 1 99 ? -22.954 6.375 40.219 1.00 51.44 99 ARG A CA 1
ATOM 712 C C . ARG A 1 99 ? -22.315 5.047 39.785 1.00 51.44 99 ARG A C 1
ATOM 714 O O . ARG A 1 99 ? -21.108 4.972 39.581 1.00 51.44 99 ARG A O 1
ATOM 721 N N . VAL A 1 100 ? -23.120 4.005 39.559 1.00 54.88 100 VAL A N 1
ATOM 722 C CA . VAL A 1 100 ? -22.763 3.063 38.481 1.00 54.88 100 VAL A CA 1
ATOM 723 C C . VAL A 1 100 ? -23.003 3.846 37.195 1.00 54.88 100 VAL A C 1
ATOM 725 O O . VAL A 1 100 ? -24.075 3.801 36.602 1.00 54.88 100 VAL A O 1
ATOM 728 N N . GLY A 1 101 ? -22.044 4.709 36.858 1.00 56.69 101 GLY A N 1
ATOM 729 C CA . GLY A 1 101 ? -22.022 5.371 35.571 1.00 56.69 101 GLY A CA 1
ATOM 730 C C . GLY A 1 101 ? -21.812 4.276 34.547 1.00 56.69 101 GLY A C 1
ATOM 731 O O . GLY A 1 101 ? -20.693 3.789 34.402 1.00 56.69 101 GLY A O 1
ATOM 732 N N . LEU A 1 102 ? -22.890 3.870 33.877 1.00 62.47 102 LEU A N 1
ATOM 733 C CA . LEU A 1 102 ? -22.803 3.223 32.580 1.00 62.47 102 LEU A CA 1
ATOM 734 C C . LEU A 1 102 ? -22.059 4.217 31.691 1.00 62.47 102 LEU A C 1
ATOM 736 O O . LEU A 1 102 ? -22.652 5.143 31.141 1.00 62.47 102 LEU A O 1
ATOM 740 N N . ARG A 1 103 ? -20.728 4.104 31.652 1.00 65.69 103 ARG A N 1
ATOM 741 C CA . ARG A 1 103 ? -19.944 4.761 30.620 1.00 65.69 103 ARG A CA 1
ATOM 742 C C . ARG A 1 103 ? -20.503 4.199 29.318 1.00 65.69 103 ARG A C 1
ATOM 744 O O . ARG A 1 103 ? -20.498 2.973 29.189 1.00 65.69 103 ARG A O 1
ATOM 751 N N . PRO A 1 104 ? -21.045 5.035 28.415 1.00 62.62 104 PRO A N 1
ATOM 752 C CA . PRO A 1 104 ? -21.384 4.554 27.090 1.00 62.62 104 PRO A CA 1
ATOM 753 C C . PRO A 1 104 ? -20.142 3.851 26.557 1.00 62.62 104 PRO A C 1
ATOM 755 O O . PRO A 1 104 ? -19.026 4.363 26.682 1.00 62.62 104 PRO A O 1
ATOM 758 N N . ASP A 1 105 ? -20.345 2.622 26.108 1.00 66.25 105 ASP A N 1
ATOM 759 C CA . ASP A 1 105 ? -19.282 1.726 25.704 1.00 66.25 105 ASP A CA 1
ATOM 760 C C . ASP A 1 105 ? -18.559 2.360 24.513 1.00 66.25 105 ASP A C 1
ATOM 762 O O . ASP A 1 105 ? -19.048 2.345 23.383 1.00 66.25 105 ASP A O 1
ATOM 766 N N . GLN A 1 106 ? -17.423 3.014 24.779 1.00 66.56 106 GLN A N 1
ATOM 767 C CA . GLN A 1 106 ? -16.639 3.706 23.754 1.00 66.56 106 GLN A CA 1
ATOM 768 C C . GLN A 1 106 ? -16.225 2.740 22.631 1.00 66.56 106 GLN A C 1
ATOM 770 O O . GLN A 1 106 ? -16.006 3.183 21.503 1.00 66.56 106 GLN A O 1
ATOM 775 N N . GLY A 1 107 ? -16.197 1.429 22.910 1.00 66.31 107 GLY A N 1
ATOM 776 C CA . GLY A 1 107 ? -15.980 0.387 21.913 1.00 66.31 107 GLY A CA 1
ATOM 777 C C . GLY A 1 107 ? -17.084 0.310 20.855 1.00 66.31 107 GLY A C 1
ATOM 778 O O . GLY A 1 107 ? -16.778 0.110 19.683 1.00 66.31 107 GLY A O 1
ATOM 779 N N . VAL A 1 108 ? -18.351 0.542 21.217 1.00 73.94 108 VAL A N 1
ATOM 780 C CA . VAL A 1 108 ? -19.481 0.469 20.270 1.00 73.94 108 VAL A CA 1
ATOM 781 C C . VAL A 1 108 ? -19.438 1.629 19.274 1.00 73.94 108 VAL A C 1
ATOM 783 O O . VAL A 1 108 ? -19.634 1.423 18.077 1.00 73.94 108 VAL A O 1
ATOM 786 N N . LEU A 1 109 ? -19.123 2.841 19.743 1.00 74.25 109 LEU A N 1
ATOM 787 C CA . LEU A 1 109 ? -19.002 4.009 18.863 1.00 74.25 109 LEU A CA 1
ATOM 788 C C . LEU A 1 109 ? -17.805 3.875 17.912 1.00 74.25 109 LEU A C 1
ATOM 790 O O . LEU A 1 109 ? -17.960 4.098 16.712 1.00 74.25 109 LEU A O 1
ATOM 794 N N . ALA A 1 110 ? -16.640 3.449 18.412 1.00 75.38 110 ALA A N 1
ATOM 795 C CA . ALA A 1 110 ? -15.466 3.209 17.571 1.00 75.38 110 ALA A CA 1
ATOM 796 C C . ALA A 1 110 ? -15.726 2.123 16.511 1.00 75.38 110 ALA A C 1
ATOM 798 O O . ALA A 1 110 ? -15.427 2.336 15.337 1.00 75.38 110 ALA A O 1
ATOM 799 N N . ALA A 1 111 ? -16.356 1.007 16.897 1.00 80.06 111 ALA A N 1
ATOM 800 C CA . ALA A 1 111 ? -16.729 -0.057 15.966 1.00 80.06 111 ALA A CA 1
ATOM 801 C C . ALA A 1 111 ? -17.678 0.447 14.866 1.00 80.06 111 ALA A C 1
ATOM 803 O O . ALA A 1 111 ? -17.486 0.114 13.698 1.00 80.06 111 ALA A O 1
ATOM 804 N N . SER A 1 112 ? -18.654 1.297 15.212 1.00 84.56 112 SER A N 1
ATOM 805 C CA . SER A 1 112 ? -19.571 1.878 14.222 1.00 84.56 112 SER A CA 1
ATOM 806 C C . SER A 1 112 ? -18.865 2.803 13.223 1.00 84.56 112 SER A C 1
ATOM 808 O O . SER A 1 112 ? -19.111 2.699 12.026 1.00 84.56 112 SER A O 1
ATOM 810 N N . ALA A 1 113 ? -17.932 3.648 13.680 1.00 88.56 113 ALA A N 1
ATOM 811 C CA . ALA A 1 113 ? -17.190 4.553 12.802 1.00 88.56 113 ALA A CA 1
ATOM 812 C C . ALA A 1 113 ? -16.266 3.797 11.834 1.00 88.56 113 ALA A C 1
ATOM 814 O O . ALA A 1 113 ? -16.203 4.131 10.650 1.00 88.56 113 ALA A O 1
ATOM 815 N N . THR A 1 114 ? -15.573 2.764 12.320 1.00 90.25 114 THR A N 1
ATOM 816 C CA . THR A 1 114 ? -14.757 1.880 11.477 1.00 90.25 114 THR A CA 1
ATOM 817 C C . THR A 1 114 ? -15.619 1.157 10.446 1.00 90.25 114 THR A C 1
ATOM 819 O O . THR A 1 114 ? -15.269 1.141 9.267 1.00 90.25 114 THR A O 1
ATOM 822 N N . GLN A 1 115 ? -16.770 0.624 10.861 1.00 94.12 115 GLN A N 1
ATOM 823 C CA . GLN A 1 115 ? -17.674 -0.078 9.956 1.00 94.12 115 GLN A CA 1
ATOM 824 C C . GLN A 1 115 ? -18.209 0.843 8.851 1.00 94.12 115 GLN A C 1
ATOM 826 O O . GLN A 1 115 ? -18.160 0.463 7.685 1.00 94.12 115 GLN A O 1
ATOM 831 N N . SER A 1 116 ? -18.621 2.077 9.166 1.00 93.88 116 SER A N 1
ATOM 832 C CA . SER A 1 116 ? -19.058 3.036 8.138 1.00 93.88 116 SER A CA 1
ATOM 833 C C . SER A 1 116 ? -17.949 3.391 7.142 1.00 93.88 116 SER A C 1
ATOM 835 O O . SER A 1 116 ? -18.221 3.544 5.954 1.00 93.88 116 SER A O 1
ATOM 837 N N . ARG A 1 117 ? -16.687 3.488 7.588 1.00 93.44 117 ARG A N 1
ATOM 838 C CA . ARG A 1 117 ? -15.544 3.692 6.678 1.00 93.44 117 ARG A CA 1
ATOM 839 C C . ARG A 1 117 ? -15.297 2.481 5.783 1.00 93.44 117 ARG A C 1
ATOM 841 O O . ARG A 1 117 ? -14.957 2.654 4.619 1.00 93.44 117 ARG A O 1
ATOM 848 N N . MET A 1 118 ? -15.467 1.272 6.314 1.00 95.38 118 MET A N 1
ATOM 849 C CA . MET A 1 118 ? -15.355 0.043 5.529 1.00 95.38 118 MET A CA 1
ATOM 850 C C . MET A 1 118 ? -16.461 -0.054 4.475 1.00 95.38 118 MET A C 1
ATOM 852 O O . MET A 1 118 ? -16.189 -0.372 3.321 1.00 95.38 118 MET A O 1
ATOM 856 N N . GLU A 1 119 ? -17.698 0.268 4.848 1.00 95.88 119 GLU A N 1
ATOM 857 C CA . GLU A 1 119 ? -18.828 0.329 3.917 1.00 95.88 119 GLU A CA 1
ATOM 858 C C . GLU A 1 119 ? -18.585 1.353 2.808 1.00 95.88 119 GLU A C 1
ATOM 860 O O . GLU A 1 119 ? -18.831 1.054 1.642 1.00 95.88 119 GLU A O 1
ATOM 865 N N . GLN A 1 120 ? -18.040 2.523 3.153 1.00 94.44 120 GLN A N 1
ATOM 866 C CA . GLN A 1 120 ? -17.656 3.529 2.170 1.00 94.44 120 GLN A CA 1
ATOM 867 C C . GLN A 1 120 ? -16.552 3.022 1.231 1.00 94.44 120 GLN A C 1
ATOM 869 O O . GLN A 1 120 ? -16.709 3.119 0.019 1.00 94.44 120 GLN A O 1
ATOM 874 N N . LEU A 1 121 ? -15.486 2.412 1.766 1.00 92.81 121 LEU A N 1
ATOM 875 C CA . LEU A 1 121 ? -14.407 1.828 0.960 1.00 92.81 121 LEU A CA 1
ATOM 876 C C . LEU A 1 121 ? -14.951 0.819 -0.065 1.00 92.81 121 LEU A C 1
ATOM 878 O O . LEU A 1 121 ? -14.576 0.857 -1.233 1.00 92.81 121 LEU A O 1
ATOM 882 N N . LEU A 1 122 ? -15.840 -0.077 0.368 1.00 94.56 122 LEU A N 1
ATOM 883 C CA . LEU A 1 122 ? -16.434 -1.106 -0.491 1.00 94.56 122 LEU A CA 1
ATOM 884 C C . LEU A 1 122 ? -17.446 -0.541 -1.498 1.00 94.56 122 LEU A C 1
ATOM 886 O O . LEU A 1 122 ? -17.649 -1.135 -2.557 1.00 94.56 122 LEU A O 1
ATOM 890 N N . ALA A 1 123 ? -18.092 0.581 -1.175 1.00 94.56 123 ALA A N 1
ATOM 891 C CA . ALA A 1 123 ? -18.980 1.284 -2.094 1.00 94.56 123 ALA A CA 1
ATOM 892 C C . ALA A 1 123 ? -18.196 2.030 -3.185 1.00 94.56 123 ALA A C 1
ATOM 894 O O . ALA A 1 123 ? -18.571 1.960 -4.357 1.00 94.56 123 ALA A O 1
ATOM 895 N N . ASP A 1 124 ? -17.102 2.696 -2.809 1.00 91.38 124 ASP A N 1
ATOM 896 C CA . ASP A 1 124 ? -16.240 3.452 -3.724 1.00 91.38 124 ASP A CA 1
ATOM 897 C C . ASP A 1 124 ? -15.408 2.518 -4.628 1.00 91.38 124 ASP A C 1
ATOM 899 O O . ASP A 1 124 ? -15.086 2.867 -5.768 1.00 91.38 124 ASP A O 1
ATOM 903 N N . HIS A 1 125 ? -15.110 1.302 -4.156 1.00 91.06 125 HIS A N 1
ATOM 904 C CA . HIS A 1 125 ? -14.335 0.290 -4.877 1.00 91.06 125 HIS A CA 1
ATOM 905 C C . HIS A 1 125 ? -15.085 -1.057 -4.919 1.00 91.06 125 HIS A C 1
ATOM 907 O O . HIS A 1 125 ? -14.853 -1.940 -4.087 1.00 91.06 125 HIS A O 1
ATOM 913 N N . PRO A 1 126 ? -16.005 -1.253 -5.884 1.00 92.06 126 PRO A N 1
ATOM 914 C CA . PRO A 1 126 ? -16.803 -2.472 -5.960 1.00 92.06 126 PRO A CA 1
ATOM 915 C C . PRO A 1 126 ? -15.945 -3.709 -6.274 1.00 92.06 126 PRO A C 1
ATOM 917 O O . PRO A 1 126 ? -14.959 -3.644 -7.002 1.00 92.06 126 PRO A O 1
ATOM 920 N N . GLY A 1 127 ? -16.365 -4.869 -5.760 1.00 91.94 127 GLY A N 1
ATOM 921 C CA . GLY A 1 127 ? -15.675 -6.156 -5.944 1.00 91.94 127 GLY A CA 1
ATOM 922 C C . GLY A 1 127 ? -14.830 -6.601 -4.746 1.00 91.94 127 GLY A C 1
ATOM 923 O O . GLY A 1 127 ? -14.351 -7.735 -4.728 1.00 91.94 127 GLY A O 1
ATOM 924 N N . GLY A 1 128 ? -14.683 -5.746 -3.733 1.00 94.50 128 GLY A N 1
ATOM 925 C CA . GLY A 1 128 ? -14.109 -6.121 -2.445 1.00 94.50 128 GLY A CA 1
ATOM 926 C C . GLY A 1 128 ? -15.074 -6.939 -1.582 1.00 94.50 128 GLY A C 1
ATOM 927 O O . GLY A 1 128 ? -16.294 -6.829 -1.698 1.00 94.50 128 GLY A O 1
ATOM 928 N N . THR A 1 129 ? -14.526 -7.748 -0.680 1.00 97.06 129 THR A N 1
ATOM 929 C CA . THR A 1 129 ? -15.268 -8.448 0.378 1.00 97.06 129 THR A CA 1
ATOM 930 C C . THR A 1 129 ? -14.664 -8.101 1.730 1.00 97.06 129 THR A C 1
ATOM 932 O O . THR A 1 129 ? -13.461 -8.269 1.928 1.00 97.06 129 THR A O 1
ATOM 935 N N . GLN A 1 130 ? -15.483 -7.643 2.678 1.00 97.38 130 GLN A N 1
ATOM 936 C CA . GLN A 1 130 ? -15.039 -7.441 4.056 1.00 97.38 130 GLN A CA 1
ATOM 937 C C . GLN A 1 130 ? -14.656 -8.792 4.681 1.00 97.38 130 GLN A C 1
ATOM 939 O O . GLN A 1 130 ? -15.483 -9.701 4.746 1.00 97.38 130 GLN A O 1
ATOM 944 N N . ILE A 1 131 ? -13.414 -8.925 5.149 1.00 97.19 131 ILE A N 1
ATOM 945 C CA . ILE A 1 131 ? -12.903 -10.146 5.802 1.00 97.19 131 ILE A CA 1
ATOM 946 C C . ILE A 1 131 ? -12.678 -9.954 7.307 1.00 97.19 131 ILE A C 1
ATOM 948 O O . ILE A 1 131 ? -12.543 -10.929 8.045 1.00 97.19 131 ILE A O 1
ATOM 952 N N . SER A 1 132 ? -12.663 -8.703 7.774 1.00 95.56 132 SER A N 1
ATOM 953 C CA . SER A 1 132 ? -12.639 -8.334 9.190 1.00 95.56 132 SER A CA 1
ATOM 954 C C . SER A 1 132 ? -13.253 -6.935 9.384 1.00 95.56 132 SER A C 1
ATOM 956 O O . SER A 1 132 ? -13.512 -6.242 8.398 1.00 95.56 132 SER A O 1
ATOM 958 N N . PRO A 1 133 ? -13.471 -6.459 10.625 1.00 93.25 133 PRO A N 1
ATOM 959 C CA . PRO A 1 133 ? -13.945 -5.093 10.868 1.00 93.25 133 PRO A CA 1
ATOM 960 C C . PRO A 1 133 ? -13.095 -3.995 10.205 1.00 93.25 133 PRO A C 1
ATOM 962 O O . PRO A 1 133 ? -13.625 -2.940 9.877 1.00 93.25 133 PRO A O 1
ATOM 965 N N . THR A 1 134 ? -11.801 -4.239 9.980 1.00 94.19 134 THR A N 1
ATOM 966 C CA . THR A 1 134 ? -10.844 -3.264 9.428 1.00 94.19 134 THR A CA 1
ATOM 967 C C . THR A 1 134 ? -10.202 -3.706 8.117 1.00 94.19 134 THR A C 1
ATOM 969 O O . THR A 1 134 ? -9.444 -2.934 7.539 1.00 94.19 134 THR A O 1
ATOM 972 N N . GLU A 1 135 ? -10.498 -4.905 7.603 1.00 95.94 135 GLU A N 1
ATOM 973 C CA . GLU A 1 135 ? -9.902 -5.418 6.366 1.00 95.94 135 GLU A CA 1
ATOM 974 C C . GLU A 1 135 ? -10.940 -5.794 5.302 1.00 95.94 135 GLU A C 1
ATOM 976 O O . GLU A 1 135 ? -11.933 -6.477 5.571 1.00 95.94 135 GLU A O 1
ATOM 981 N N . ALA A 1 136 ? -10.639 -5.409 4.063 1.00 96.50 136 ALA A N 1
ATOM 982 C CA . ALA A 1 136 ? -11.310 -5.856 2.852 1.00 96.50 136 ALA A CA 1
ATOM 983 C C . ALA A 1 136 ? -10.325 -6.596 1.944 1.00 96.50 136 ALA A C 1
ATOM 985 O O . ALA A 1 136 ? -9.157 -6.225 1.834 1.00 96.50 136 ALA A O 1
ATOM 986 N N . SER A 1 137 ? -10.803 -7.634 1.269 1.00 96.38 137 SER A N 1
ATOM 987 C CA . SER A 1 137 ? -10.046 -8.409 0.293 1.00 96.38 137 SER A CA 1
ATOM 988 C C . SER A 1 137 ? -10.594 -8.204 -1.115 1.00 96.38 137 SER A C 1
ATOM 990 O O . SER A 1 137 ? -11.808 -8.186 -1.302 1.00 96.38 137 SER A O 1
ATOM 992 N N . TYR A 1 138 ? -9.702 -8.095 -2.098 1.00 94.81 138 TYR A N 1
ATOM 993 C CA . TYR A 1 138 ? -10.017 -7.963 -3.519 1.00 94.81 138 TYR A CA 1
ATOM 994 C C . TYR A 1 138 ? -9.327 -9.066 -4.320 1.00 94.81 138 TYR A C 1
ATOM 996 O O . TYR A 1 138 ? -8.219 -9.495 -3.984 1.00 94.81 138 TYR A O 1
ATOM 1004 N N . GLY A 1 139 ? -9.982 -9.512 -5.396 1.00 92.25 139 GLY A N 1
ATOM 1005 C CA . GLY A 1 139 ? -9.433 -10.517 -6.308 1.00 92.25 139 GLY A CA 1
ATOM 1006 C C . GLY A 1 139 ? -9.057 -11.826 -5.611 1.00 92.25 139 GLY A C 1
ATOM 1007 O O . GLY A 1 139 ? -7.969 -12.333 -5.852 1.00 92.25 139 GLY A O 1
ATOM 1008 N N . ASP A 1 140 ? -9.919 -12.336 -4.726 1.00 92.12 140 ASP A N 1
ATOM 1009 C CA . ASP A 1 140 ? -9.725 -13.594 -3.983 1.00 92.12 140 ASP A CA 1
ATOM 1010 C C . ASP A 1 140 ? -8.487 -13.624 -3.064 1.00 92.12 140 ASP A C 1
ATOM 1012 O O . ASP A 1 140 ? -7.804 -14.640 -2.950 1.00 92.12 140 ASP A O 1
ATOM 1016 N N . GLY A 1 141 ? -8.180 -12.514 -2.386 1.00 93.25 141 GLY A N 1
ATOM 1017 C CA . GLY A 1 141 ? -7.042 -12.442 -1.456 1.00 93.25 141 GLY A CA 1
ATOM 1018 C C . GLY A 1 141 ? -5.770 -11.858 -2.052 1.00 93.25 141 GLY A C 1
ATOM 1019 O O . GLY A 1 141 ? -4.822 -11.630 -1.301 1.00 93.25 141 GLY A O 1
ATOM 1020 N N . LYS A 1 142 ? -5.762 -11.565 -3.358 1.00 91.94 142 LYS A N 1
ATOM 1021 C CA . LYS A 1 142 ? -4.624 -10.952 -4.054 1.00 91.94 142 LYS A CA 1
ATOM 1022 C C . LYS A 1 142 ? -4.195 -9.659 -3.392 1.00 91.94 142 LYS A C 1
ATOM 1024 O O . LYS A 1 142 ? -3.041 -9.542 -2.989 1.00 91.94 142 LYS A O 1
ATOM 1029 N N . LEU A 1 143 ? -5.150 -8.743 -3.234 1.00 95.06 143 LEU A N 1
ATOM 1030 C CA . LEU A 1 143 ? -5.000 -7.522 -2.457 1.00 95.06 143 LEU A CA 1
ATOM 1031 C C . LEU A 1 143 ? -5.827 -7.620 -1.184 1.00 95.06 143 LEU A C 1
ATOM 1033 O O . LEU A 1 143 ? -7.006 -7.982 -1.205 1.00 95.06 143 LEU A O 1
ATOM 1037 N N . VAL A 1 144 ? -5.218 -7.208 -0.080 1.00 96.25 144 VAL A N 1
ATOM 1038 C CA . VAL A 1 144 ? -5.942 -6.902 1.148 1.00 96.25 144 VAL A CA 1
ATOM 1039 C C . VAL A 1 144 ? -5.699 -5.444 1.506 1.00 96.25 144 VAL A C 1
ATOM 1041 O O . VAL A 1 144 ? -4.555 -4.996 1.588 1.00 96.25 144 VAL A O 1
ATOM 1044 N N . VAL A 1 145 ? -6.787 -4.711 1.714 1.00 95.69 145 VAL A N 1
ATOM 1045 C CA . VAL A 1 145 ? -6.783 -3.325 2.175 1.00 95.69 145 VAL A CA 1
ATOM 1046 C C . VAL A 1 145 ? -7.171 -3.317 3.643 1.00 95.69 145 VAL A C 1
ATOM 1048 O O . VAL A 1 145 ? -8.223 -3.830 4.015 1.00 95.69 145 VAL A O 1
ATOM 1051 N N . THR A 1 146 ? -6.317 -2.740 4.475 1.00 94.94 146 THR A N 1
ATOM 1052 C CA . THR A 1 146 ? -6.551 -2.524 5.899 1.00 94.94 146 THR A CA 1
ATOM 1053 C C . THR A 1 146 ? -6.802 -1.038 6.127 1.00 94.94 146 THR A C 1
ATOM 1055 O O . THR A 1 146 ? -5.951 -0.207 5.803 1.00 94.94 146 THR A O 1
ATOM 1058 N N . LEU A 1 147 ? -7.958 -0.699 6.692 1.00 93.06 147 LEU A N 1
ATOM 1059 C CA . LEU A 1 147 ? -8.192 0.618 7.269 1.00 93.06 147 LEU A CA 1
ATOM 1060 C C . LEU A 1 147 ? -7.378 0.731 8.557 1.00 93.06 147 LEU A C 1
ATOM 1062 O O . LEU A 1 147 ? -7.387 -0.186 9.377 1.00 93.06 147 LEU A O 1
ATOM 1066 N N . ASP A 1 148 ? -6.672 1.847 8.711 1.00 80.25 148 ASP A N 1
ATOM 1067 C CA . ASP A 1 148 ? -5.800 2.095 9.856 1.00 80.25 148 ASP A CA 1
ATOM 1068 C C . ASP A 1 148 ? -6.567 1.919 11.180 1.00 80.25 148 ASP A C 1
ATOM 1070 O O . ASP A 1 148 ? -7.634 2.516 11.375 1.00 80.25 148 ASP A O 1
ATOM 1074 N N . GLU A 1 149 ? -6.028 1.121 12.108 1.00 61.91 149 GLU A N 1
ATOM 1075 C CA . GLU A 1 149 ? -6.503 1.146 13.491 1.00 61.91 149 GLU A CA 1
ATOM 1076 C C . GLU A 1 149 ? -5.863 2.339 14.216 1.00 61.91 149 GLU A C 1
ATOM 1078 O O . GLU A 1 149 ? -4.643 2.506 14.174 1.00 61.91 149 GLU A O 1
ATOM 1083 N N . PRO A 1 150 ? -6.638 3.160 14.943 1.00 50.53 150 PRO A N 1
ATOM 1084 C CA . PRO A 1 150 ? -6.169 4.432 15.495 1.00 50.53 150 PRO A CA 1
ATOM 1085 C C . PRO A 1 150 ? -5.109 4.346 16.616 1.00 50.53 150 PRO A C 1
ATOM 1087 O O . PRO A 1 150 ? -4.878 5.357 17.279 1.00 50.53 150 PRO A O 1
ATOM 1090 N N . SER A 1 151 ? -4.470 3.200 16.901 1.00 50.06 151 SER A N 1
ATOM 1091 C CA . SER A 1 151 ? -3.781 3.043 18.196 1.00 50.06 151 SER A CA 1
ATOM 1092 C C . SER A 1 151 ? -2.488 2.233 18.306 1.00 50.06 151 SER A C 1
ATOM 1094 O O . SER A 1 151 ? -1.957 2.182 19.414 1.00 50.06 151 SER A O 1
ATOM 1096 N N . SER A 1 152 ? -1.911 1.626 17.268 1.00 48.91 152 SER A N 1
ATOM 1097 C CA . SER A 1 152 ? -0.784 0.703 17.516 1.00 48.91 152 SER A CA 1
ATOM 1098 C C . SER A 1 152 ? 0.390 0.833 16.559 1.00 48.91 152 SER A C 1
ATOM 1100 O O . SER A 1 152 ? 0.667 -0.057 15.767 1.00 48.91 152 SER A O 1
ATOM 1102 N N . SER A 1 153 ? 1.145 1.916 16.689 1.00 51.50 153 SER A N 1
ATOM 1103 C CA . SER A 1 153 ? 2.609 1.876 16.813 1.00 51.50 153 SER A CA 1
ATOM 1104 C C . SER A 1 153 ? 3.156 3.286 16.649 1.00 51.50 153 SER A C 1
ATOM 1106 O O . SER A 1 153 ? 2.640 4.097 15.888 1.00 51.50 153 SER A O 1
ATOM 1108 N N . SER A 1 154 ? 4.207 3.605 17.398 1.00 57.88 154 SER A N 1
ATOM 1109 C CA . SER A 1 154 ? 5.042 4.782 17.177 1.00 57.88 154 SER A CA 1
ATOM 1110 C C . SER A 1 154 ? 5.394 4.816 15.685 1.00 57.88 154 SER A C 1
ATOM 1112 O O . SER A 1 154 ? 6.136 3.938 15.250 1.00 57.88 154 SER A O 1
ATOM 1114 N N . GLY A 1 155 ? 4.797 5.743 14.919 1.00 61.41 155 GLY A N 1
ATOM 1115 C CA . GLY A 1 155 ? 4.650 5.723 13.450 1.00 61.41 155 GLY A CA 1
ATOM 1116 C C . GLY A 1 155 ? 5.944 5.824 12.642 1.00 61.41 155 GLY A C 1
ATOM 1117 O O . GLY A 1 155 ? 6.108 6.713 11.821 1.00 61.41 155 GLY A O 1
ATOM 1118 N N . LEU A 1 156 ? 6.901 4.949 12.932 1.00 75.12 156 LEU A N 1
ATOM 1119 C CA . LEU A 1 156 ? 8.219 4.858 12.326 1.00 75.12 156 LEU A CA 1
ATOM 1120 C C . LEU A 1 156 ? 8.555 3.428 11.893 1.00 75.12 156 LEU A C 1
ATOM 1122 O O . LEU A 1 156 ? 9.544 3.257 11.173 1.00 75.12 156 LEU A O 1
ATOM 1126 N N . SER A 1 157 ? 7.788 2.422 12.323 1.00 85.56 157 SER A N 1
ATOM 1127 C CA . SER A 1 157 ? 7.940 1.032 11.893 1.00 85.56 157 SER A CA 1
ATOM 1128 C C . SER A 1 157 ? 6.772 0.653 10.999 1.00 85.56 157 SER A C 1
ATOM 1130 O O . SER A 1 157 ? 5.627 0.878 11.371 1.00 85.56 157 SER A O 1
ATOM 1132 N N . ALA A 1 158 ? 7.059 0.060 9.844 1.00 90.50 158 ALA A N 1
ATOM 1133 C CA . ALA A 1 158 ? 6.017 -0.470 8.981 1.00 90.50 158 ALA A CA 1
ATOM 1134 C C . ALA A 1 158 ? 5.353 -1.674 9.662 1.00 90.50 158 ALA A C 1
ATOM 1136 O O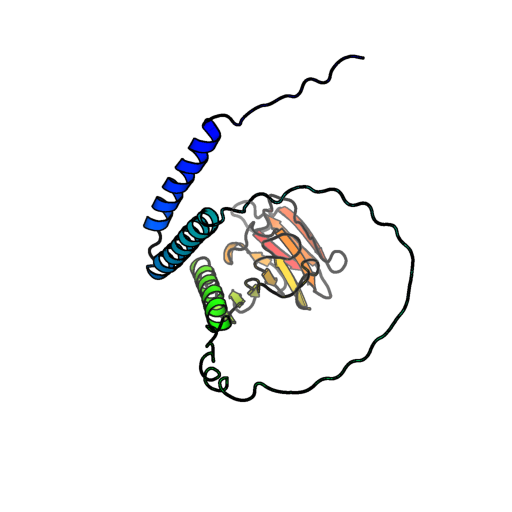 . ALA A 1 158 ? 6.031 -2.664 9.951 1.00 90.50 158 ALA A O 1
ATOM 1137 N N . ASP A 1 159 ? 4.042 -1.610 9.895 1.00 91.31 159 ASP A N 1
ATOM 1138 C CA . ASP A 1 159 ? 3.243 -2.805 10.160 1.00 91.31 159 ASP A CA 1
ATOM 1139 C C . ASP A 1 159 ? 2.991 -3.507 8.822 1.00 91.31 159 ASP A C 1
ATOM 1141 O O . ASP A 1 159 ? 2.020 -3.222 8.117 1.00 91.31 159 ASP A O 1
ATOM 1145 N N . CYS A 1 160 ? 3.938 -4.344 8.404 1.00 94.12 160 CYS A N 1
ATOM 1146 C CA . CYS A 1 160 ? 3.826 -5.148 7.195 1.00 94.12 160 CYS A CA 1
ATOM 1147 C C . CYS A 1 160 ? 4.139 -6.607 7.540 1.00 94.12 160 CYS A C 1
ATOM 1149 O O . CYS A 1 160 ? 5.283 -6.896 7.902 1.00 94.12 160 CYS A O 1
ATOM 1151 N N . PRO A 1 161 ? 3.167 -7.533 7.465 1.00 94.88 161 PRO A N 1
ATOM 1152 C CA . PRO A 1 161 ? 3.391 -8.935 7.804 1.00 94.88 161 PRO A CA 1
ATOM 1153 C C . PRO A 1 161 ? 4.490 -9.586 6.955 1.00 94.88 161 PRO A C 1
ATOM 1155 O O . PRO A 1 161 ? 4.694 -9.233 5.795 1.00 94.88 161 PRO A O 1
ATOM 1158 N N . ALA A 1 162 ? 5.196 -10.565 7.522 1.00 96.50 162 ALA A N 1
ATOM 1159 C CA . ALA A 1 162 ? 6.200 -11.325 6.780 1.00 96.50 162 ALA A CA 1
ATOM 1160 C C . ALA A 1 162 ? 5.565 -12.061 5.586 1.00 96.50 162 ALA A C 1
ATOM 1162 O O . ALA A 1 162 ? 4.485 -12.636 5.713 1.00 96.50 162 ALA A O 1
ATOM 1163 N N . GLY A 1 163 ? 6.249 -12.054 4.441 1.00 96.38 163 GLY A N 1
ATOM 1164 C CA . GL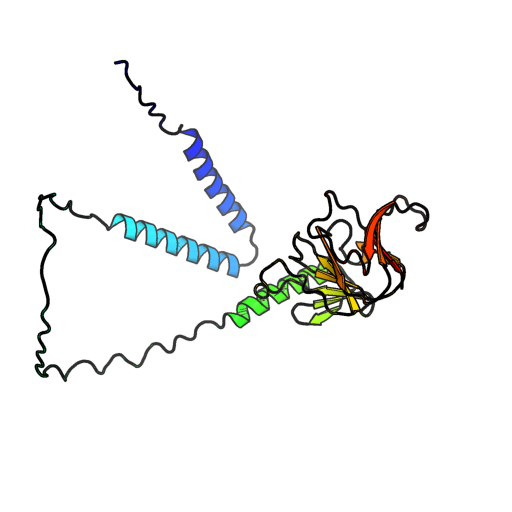Y A 1 163 ? 5.760 -12.632 3.185 1.00 96.38 163 GLY A CA 1
ATOM 1165 C C . GLY A 1 163 ? 4.916 -11.680 2.333 1.00 96.38 163 GLY A C 1
ATOM 1166 O O . GLY A 1 163 ? 4.457 -12.084 1.271 1.00 96.38 163 GLY A O 1
ATOM 1167 N N . TRP A 1 164 ? 4.741 -10.430 2.764 1.00 97.31 164 TRP A N 1
ATOM 1168 C CA . TRP A 1 164 ? 3.984 -9.412 2.039 1.00 97.31 164 TRP A CA 1
ATOM 1169 C C . TRP A 1 164 ? 4.869 -8.217 1.697 1.00 97.31 164 TRP A C 1
ATOM 1171 O O . TRP A 1 164 ? 5.841 -7.911 2.398 1.00 97.31 164 TRP A O 1
ATOM 1181 N N . PHE A 1 165 ? 4.500 -7.497 0.645 1.00 97.00 165 PHE A N 1
ATOM 1182 C CA . PHE A 1 165 ? 4.880 -6.098 0.514 1.00 97.00 165 PHE A CA 1
ATOM 1183 C C . PHE A 1 165 ? 3.644 -5.223 0.698 1.00 97.00 165 PHE A C 1
ATOM 1185 O O . PHE A 1 165 ? 2.533 -5.587 0.311 1.00 97.00 165 PHE A O 1
ATOM 1192 N N . CYS A 1 166 ? 3.849 -4.085 1.345 1.00 97.12 166 CYS A N 1
ATOM 1193 C CA . CYS A 1 166 ? 2.801 -3.182 1.772 1.00 97.12 166 CYS A CA 1
ATOM 1194 C C . CYS A 1 166 ? 3.052 -1.781 1.226 1.00 97.12 166 CYS A C 1
ATOM 1196 O O . CYS A 1 166 ? 4.197 -1.342 1.085 1.00 97.12 166 CYS A O 1
ATOM 1198 N N . PHE A 1 167 ? 1.973 -1.067 0.961 1.00 96.75 167 PHE A N 1
ATOM 1199 C CA . PHE A 1 167 ? 1.976 0.323 0.538 1.00 96.75 167 PHE A CA 1
ATOM 1200 C C . PHE A 1 167 ? 0.894 1.077 1.298 1.00 96.75 167 PHE A C 1
ATOM 1202 O O . PHE A 1 167 ? -0.105 0.499 1.724 1.00 96.75 167 PHE A O 1
ATOM 1209 N N . TYR A 1 168 ? 1.143 2.358 1.523 1.00 95.50 168 TYR A N 1
ATOM 1210 C CA . TYR A 1 168 ? 0.411 3.158 2.491 1.00 95.50 168 TYR A CA 1
ATOM 1211 C C . TYR A 1 168 ? -0.003 4.483 1.866 1.00 95.50 168 TYR A C 1
ATOM 1213 O O . TYR A 1 168 ? 0.760 5.063 1.083 1.00 95.50 168 TYR A O 1
ATOM 1221 N N . SER A 1 169 ? -1.192 4.965 2.225 1.00 93.94 169 SER A N 1
ATOM 1222 C CA . SER A 1 169 ? -1.738 6.212 1.684 1.00 93.94 169 SER A CA 1
ATOM 1223 C C . SER A 1 169 ? -1.022 7.456 2.214 1.00 93.94 169 SER A C 1
ATOM 1225 O O . SER A 1 169 ? -1.039 8.501 1.565 1.00 93.94 169 SER A O 1
ATOM 1227 N N . GLU A 1 170 ? -0.350 7.356 3.365 1.00 93.31 170 GLU A N 1
ATOM 1228 C CA . GLU A 1 170 ? 0.413 8.448 3.970 1.00 93.31 170 GLU A CA 1
ATOM 1229 C C . GLU A 1 170 ? 1.919 8.134 4.095 1.00 93.31 170 GLU A C 1
ATOM 1231 O O . GLU A 1 170 ? 2.351 6.977 3.996 1.00 93.31 170 GLU A O 1
ATOM 1236 N N . PRO A 1 171 ? 2.759 9.168 4.298 1.00 93.75 171 PRO A N 1
ATOM 1237 C CA . PRO A 1 171 ? 4.165 8.988 4.638 1.00 93.75 171 PRO A CA 1
ATOM 1238 C C . PRO A 1 171 ? 4.367 8.228 5.956 1.00 93.75 171 PRO A C 1
ATOM 1240 O O . PRO A 1 171 ? 3.476 8.150 6.800 1.00 93.75 171 PRO A O 1
ATOM 1243 N N . ASP A 1 172 ? 5.581 7.715 6.145 1.00 92.94 172 ASP A N 1
ATOM 1244 C CA . ASP A 1 172 ? 6.024 7.003 7.348 1.00 92.94 172 ASP A CA 1
ATOM 1245 C C . ASP A 1 172 ? 5.164 5.781 7.719 1.00 92.94 172 ASP A C 1
ATOM 1247 O O . ASP A 1 172 ? 5.047 5.425 8.890 1.00 92.94 172 ASP A O 1
ATOM 1251 N N . TYR A 1 173 ? 4.631 5.093 6.704 1.00 93.81 173 TYR A N 1
ATOM 1252 C CA . TYR A 1 173 ? 3.868 3.848 6.833 1.00 93.81 173 TYR A CA 1
ATOM 1253 C C . TYR A 1 173 ? 2.544 4.009 7.591 1.00 93.81 173 TYR A C 1
ATOM 1255 O O . TYR A 1 173 ? 2.182 3.152 8.397 1.00 93.81 173 TYR A O 1
ATOM 1263 N N . ARG A 1 174 ? 1.844 5.122 7.345 1.00 91.12 174 ARG A N 1
ATOM 1264 C CA . ARG A 1 174 ? 0.565 5.467 7.983 1.00 91.12 174 ARG A CA 1
ATOM 1265 C C . ARG A 1 174 ? -0.597 5.497 6.991 1.00 91.12 174 ARG A C 1
ATOM 1267 O O . ARG A 1 174 ? -0.398 5.524 5.775 1.00 91.12 174 ARG A O 1
ATOM 1274 N N . GLY A 1 175 ? -1.803 5.602 7.525 1.00 91.19 175 GLY A N 1
ATOM 1275 C CA . GLY A 1 175 ? -3.032 5.698 6.760 1.00 91.19 175 GLY A CA 1
ATOM 1276 C C . GLY A 1 175 ? -3.533 4.324 6.335 1.00 91.19 175 GLY A C 1
ATOM 1277 O O . GLY A 1 175 ? -3.152 3.286 6.870 1.00 91.19 175 GLY A O 1
ATOM 1278 N N . VAL A 1 176 ? -4.404 4.309 5.331 1.00 92.88 176 VAL A N 1
ATOM 1279 C CA . VAL A 1 176 ? -4.883 3.051 4.755 1.00 92.88 176 VAL A CA 1
ATOM 1280 C C . VAL A 1 176 ? -3.675 2.266 4.235 1.00 92.88 176 VAL A C 1
ATOM 1282 O O . VAL A 1 176 ? -2.746 2.851 3.675 1.00 92.88 176 VAL A O 1
ATOM 1285 N N . ARG A 1 177 ? -3.670 0.946 4.433 1.00 95.25 177 ARG A N 1
ATOM 1286 C CA . ARG A 1 177 ? -2.601 0.043 3.991 1.00 95.25 177 ARG A CA 1
ATOM 1287 C C . ARG A 1 177 ? -3.136 -0.941 2.963 1.00 95.25 177 ARG A C 1
ATOM 1289 O O . ARG A 1 177 ? -4.062 -1.687 3.261 1.00 95.25 177 ARG A O 1
ATOM 1296 N N . GLY A 1 178 ? -2.505 -1.023 1.800 1.00 96.12 178 GLY A N 1
ATOM 1297 C CA . GLY A 1 178 ? -2.636 -2.159 0.889 1.00 96.12 178 GLY A CA 1
ATOM 1298 C C . GLY A 1 178 ? -1.500 -3.158 1.109 1.00 96.12 178 GLY A C 1
ATOM 1299 O O . GLY A 1 178 ? -0.372 -2.759 1.408 1.00 96.12 178 GLY A O 1
ATOM 1300 N N . LYS A 1 179 ? -1.778 -4.459 0.980 1.00 96.69 179 LYS A N 1
ATOM 1301 C CA . LYS A 1 179 ? -0.760 -5.522 0.986 1.00 96.69 179 LYS A CA 1
ATOM 1302 C C . LYS A 1 179 ? -1.001 -6.532 -0.137 1.00 96.69 179 LYS A C 1
ATOM 1304 O O . LYS A 1 179 ? -2.134 -6.958 -0.355 1.00 96.69 179 LYS A O 1
ATOM 1309 N N . LEU A 1 180 ? 0.083 -6.914 -0.809 1.00 96.94 180 LEU A N 1
ATOM 1310 C CA . LEU A 1 180 ? 0.136 -7.896 -1.895 1.00 96.94 180 LEU A CA 1
ATOM 1311 C C . LEU A 1 180 ? 1.221 -8.946 -1.589 1.00 96.94 180 LEU A C 1
ATOM 1313 O O . LEU A 1 180 ? 2.227 -8.642 -0.937 1.00 96.94 180 LEU A O 1
ATOM 1317 N N . SER A 1 181 ? 1.016 -10.182 -2.042 1.00 95.56 181 SER A N 1
ATOM 1318 C CA . SER A 1 181 ? 2.007 -11.269 -1.920 1.00 95.56 181 SER A CA 1
ATOM 1319 C C . SER A 1 181 ? 2.208 -12.064 -3.213 1.00 95.56 181 SER A C 1
ATOM 1321 O O . SER A 1 181 ? 3.278 -12.639 -3.408 1.00 95.56 181 SER A O 1
ATOM 1323 N N . ASP A 1 182 ? 1.232 -12.040 -4.121 1.00 94.75 182 ASP A N 1
ATOM 1324 C CA . ASP A 1 182 ? 1.299 -12.716 -5.415 1.00 94.75 182 ASP A CA 1
ATOM 1325 C C . ASP A 1 182 ? 2.435 -12.190 -6.305 1.00 94.75 182 ASP A C 1
ATOM 1327 O O . ASP A 1 182 ? 2.797 -11.014 -6.264 1.00 94.75 182 ASP A O 1
ATOM 1331 N N . CYS A 1 183 ? 2.997 -13.081 -7.123 1.00 95.88 183 CYS A N 1
ATOM 1332 C CA . CYS A 1 183 ? 4.020 -12.757 -8.116 1.00 95.88 183 CYS A CA 1
ATOM 1333 C C . CYS A 1 183 ? 3.385 -12.238 -9.418 1.00 95.88 183 CYS A C 1
ATOM 1335 O O . CYS A 1 183 ? 2.287 -12.651 -9.797 1.00 95.88 183 CYS A O 1
ATOM 1337 N N . GLY A 1 184 ? 4.125 -11.418 -10.160 1.00 96.06 184 GLY A N 1
ATOM 1338 C CA . GLY A 1 184 ? 3.731 -10.881 -11.458 1.00 96.06 184 GLY A CA 1
ATOM 1339 C C . GLY A 1 184 ? 3.012 -9.537 -11.373 1.00 96.06 184 GLY A C 1
ATOM 1340 O O . GLY A 1 184 ? 3.196 -8.767 -10.431 1.00 96.06 184 GLY A O 1
ATOM 1341 N N . TRP A 1 185 ? 2.221 -9.253 -12.408 1.00 95.12 185 TRP A N 1
ATOM 1342 C CA . TRP A 1 185 ? 1.568 -7.963 -12.608 1.00 95.12 185 TRP A CA 1
ATOM 1343 C C . TRP A 1 185 ? 0.289 -7.816 -11.793 1.00 95.12 185 TRP A C 1
ATOM 1345 O O . TRP A 1 185 ? -0.509 -8.747 -11.669 1.00 95.12 185 TRP A O 1
ATOM 1355 N N . SER A 1 186 ? 0.082 -6.613 -11.274 1.00 94.69 186 SER A N 1
ATOM 1356 C CA . SER A 1 186 ? -1.141 -6.202 -10.599 1.00 94.69 186 SER A CA 1
ATOM 1357 C C . SER A 1 186 ? -1.437 -4.740 -10.910 1.00 94.69 186 SER A C 1
ATOM 1359 O O . SER A 1 186 ? -0.563 -3.884 -10.779 1.00 94.69 186 SER A O 1
ATOM 1361 N N . ASP A 1 187 ? -2.671 -4.483 -11.326 1.00 93.44 187 ASP A N 1
ATOM 1362 C CA . ASP A 1 187 ? -3.205 -3.150 -11.595 1.00 93.44 187 ASP A CA 1
ATOM 1363 C C . ASP A 1 187 ? -3.840 -2.614 -10.304 1.00 93.44 187 ASP A C 1
ATOM 1365 O O . ASP A 1 187 ? -4.787 -3.197 -9.768 1.00 93.44 187 ASP A O 1
ATOM 1369 N N . LEU A 1 188 ? -3.281 -1.524 -9.781 1.00 93.44 188 LEU A N 1
ATOM 1370 C CA . LEU A 1 188 ? -3.730 -0.888 -8.548 1.00 93.44 188 LEU A CA 1
ATOM 1371 C C . LEU A 1 188 ? -4.992 -0.041 -8.754 1.00 93.44 188 LEU A C 1
ATOM 1373 O O . LEU A 1 188 ? -5.746 0.146 -7.794 1.00 93.44 188 LEU A O 1
ATOM 1377 N N . TYR A 1 189 ? -5.263 0.449 -9.970 1.00 90.31 189 TYR A N 1
ATOM 1378 C CA . TYR A 1 189 ? -6.491 1.191 -10.279 1.00 90.31 189 TYR A CA 1
ATOM 1379 C C . TYR A 1 189 ? -7.730 0.321 -10.101 1.00 90.31 189 TYR A C 1
ATOM 1381 O O . TYR A 1 189 ? -8.736 0.809 -9.578 1.00 90.31 189 TYR A O 1
ATOM 1389 N N . LEU A 1 190 ? -7.647 -0.972 -10.443 1.00 85.94 190 LEU A N 1
ATOM 1390 C CA . LEU A 1 190 ? -8.741 -1.932 -10.228 1.00 85.94 190 LEU A CA 1
ATOM 1391 C C . LEU A 1 190 ? -9.215 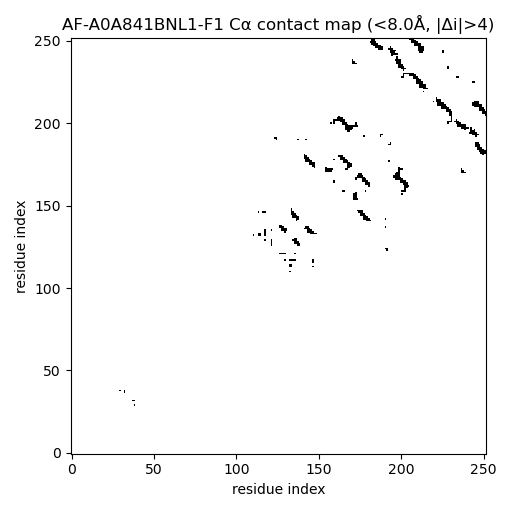-1.991 -8.773 1.00 85.94 190 LEU A C 1
ATOM 1393 O O . LEU A 1 190 ? -10.334 -2.432 -8.508 1.00 85.94 190 LEU A O 1
ATOM 1397 N N . TRP A 1 191 ? -8.374 -1.561 -7.835 1.00 84.19 191 TRP A N 1
ATOM 1398 C CA . TRP A 1 191 ? -8.643 -1.620 -6.406 1.00 84.19 191 TRP A CA 1
ATOM 1399 C C . TRP A 1 191 ? -8.638 -0.249 -5.723 1.00 84.19 191 TRP A C 1
ATOM 1401 O O . TRP A 1 191 ? -8.576 -0.190 -4.496 1.00 84.19 191 TRP A O 1
ATOM 1411 N N . GLY A 1 192 ? -8.674 0.844 -6.495 1.00 85.56 192 GLY A N 1
ATOM 1412 C CA . GLY A 1 192 ? -8.726 2.203 -5.946 1.00 85.56 192 GLY A CA 1
ATOM 1413 C C . GLY A 1 192 ? -7.404 2.744 -5.403 1.00 85.56 192 GLY A C 1
ATOM 1414 O O . GLY A 1 192 ? -7.406 3.709 -4.645 1.00 85.56 192 GLY A O 1
ATOM 1415 N N . TRP A 1 193 ? -6.277 2.128 -5.760 1.00 89.19 193 TRP A N 1
ATOM 1416 C CA . TRP A 1 193 ? -4.957 2.453 -5.212 1.00 89.19 193 TRP A CA 1
ATOM 1417 C C . TRP A 1 193 ? -4.021 3.191 -6.171 1.00 89.19 193 TRP A C 1
ATOM 1419 O O . TRP A 1 193 ? -2.920 3.567 -5.760 1.00 89.19 193 TRP A O 1
ATOM 1429 N N . GLY A 1 194 ? -4.445 3.417 -7.417 1.00 89.19 194 GLY A N 1
ATOM 1430 C CA . GLY A 1 194 ? -3.682 4.202 -8.387 1.00 89.19 194 GLY A CA 1
ATOM 1431 C C . GLY A 1 194 ? -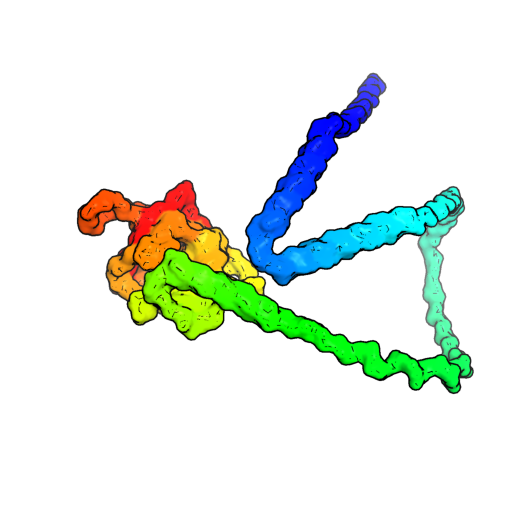3.373 5.598 -7.847 1.00 89.19 194 GLY A C 1
ATOM 1432 O O . GLY A 1 194 ? -4.249 6.256 -7.299 1.00 89.19 194 GLY A O 1
ATOM 1433 N N . ASP A 1 195 ? -2.117 6.026 -7.948 1.00 92.69 195 ASP A N 1
ATOM 1434 C CA . ASP A 1 195 ? -1.646 7.375 -7.590 1.00 92.69 195 ASP A CA 1
ATOM 1435 C C . ASP A 1 195 ? -1.787 7.767 -6.101 1.00 92.69 195 ASP A C 1
ATOM 1437 O O . ASP A 1 195 ? -1.501 8.901 -5.713 1.00 92.69 195 ASP A O 1
ATOM 1441 N N . HIS A 1 196 ? -2.169 6.831 -5.226 1.00 91.69 196 HIS A N 1
ATOM 1442 C CA . HIS A 1 196 ? -2.434 7.102 -3.805 1.00 91.69 196 HIS A CA 1
ATOM 1443 C C . HIS A 1 196 ? -1.307 6.675 -2.854 1.00 91.69 196 HIS A C 1
ATOM 1445 O O . HIS A 1 196 ? -1.404 6.877 -1.644 1.00 91.69 196 HIS A O 1
ATOM 1451 N N . ILE A 1 197 ? -0.223 6.088 -3.365 1.00 95.88 197 ILE A N 1
ATOM 1452 C CA . ILE A 1 197 ? 0.852 5.557 -2.519 1.00 95.88 197 ILE A CA 1
ATOM 1453 C C . ILE A 1 197 ? 1.801 6.680 -2.071 1.00 95.88 197 ILE A C 1
ATOM 1455 O O . ILE A 1 197 ? 2.408 7.370 -2.891 1.00 95.88 197 ILE A O 1
ATOM 1459 N N . SER A 1 198 ? 2.001 6.808 -0.762 1.00 96.12 198 SER A N 1
ATOM 1460 C CA . SER A 1 198 ? 2.906 7.792 -0.152 1.00 96.12 198 SER A CA 1
ATOM 1461 C C . SER A 1 198 ? 4.097 7.159 0.563 1.00 96.12 198 SER A C 1
ATOM 1463 O O . SER A 1 198 ? 5.128 7.810 0.734 1.00 96.12 198 SER A O 1
ATOM 1465 N N . SER A 1 199 ? 4.004 5.891 0.965 1.00 96.50 199 SER A N 1
ATOM 1466 C CA . SER A 1 199 ? 5.130 5.125 1.506 1.00 96.50 199 SER A CA 1
ATOM 1467 C C . SER A 1 199 ? 4.951 3.629 1.263 1.00 96.50 199 SER A C 1
ATOM 1469 O O . SER A 1 199 ? 3.848 3.161 0.983 1.00 96.50 199 SER A O 1
ATOM 1471 N N . VAL A 1 200 ? 6.048 2.871 1.306 1.00 97.56 200 VAL A N 1
ATOM 1472 C CA . VAL A 1 200 ? 6.067 1.452 0.916 1.00 97.56 200 VAL A CA 1
ATOM 1473 C C . VAL A 1 200 ? 7.077 0.643 1.724 1.00 97.56 200 VAL A C 1
ATOM 1475 O O . VAL A 1 200 ? 8.156 1.141 2.060 1.00 97.56 200 VAL A O 1
ATOM 1478 N N . TYR A 1 201 ? 6.765 -0.623 1.995 1.00 97.56 201 TYR A N 1
ATOM 1479 C CA . TYR A 1 201 ? 7.639 -1.548 2.710 1.00 97.56 201 TYR A CA 1
ATOM 1480 C C . TYR A 1 201 ? 7.587 -2.962 2.116 1.00 97.56 201 TYR A C 1
ATOM 1482 O O . TYR A 1 201 ? 6.522 -3.495 1.836 1.00 97.56 201 TYR A O 1
ATOM 1490 N N . TYR A 1 202 ? 8.743 -3.595 1.954 1.00 98.06 202 TYR A N 1
ATOM 1491 C CA . TYR A 1 202 ? 8.934 -4.902 1.337 1.00 98.06 202 TYR A CA 1
ATOM 1492 C C . TYR A 1 202 ? 9.396 -5.911 2.394 1.00 98.06 202 TYR A C 1
ATOM 1494 O O . TYR A 1 202 ? 10.584 -5.982 2.742 1.00 98.06 202 TYR A O 1
ATOM 1502 N N . ASN A 1 203 ? 8.451 -6.700 2.917 1.00 97.38 203 ASN A N 1
ATOM 1503 C CA . ASN A 1 203 ? 8.698 -7.720 3.938 1.00 97.38 203 ASN A CA 1
ATOM 1504 C C . ASN A 1 203 ? 8.669 -9.151 3.374 1.00 97.38 203 ASN A C 1
ATOM 1506 O O . ASN A 1 203 ? 8.245 -10.102 4.030 1.00 97.38 203 ASN A O 1
ATOM 1510 N N . VAL A 1 204 ? 9.156 -9.312 2.145 1.00 96.88 204 VAL A N 1
ATOM 1511 C CA . VAL A 1 204 ? 9.362 -10.617 1.506 1.00 96.88 204 VAL A CA 1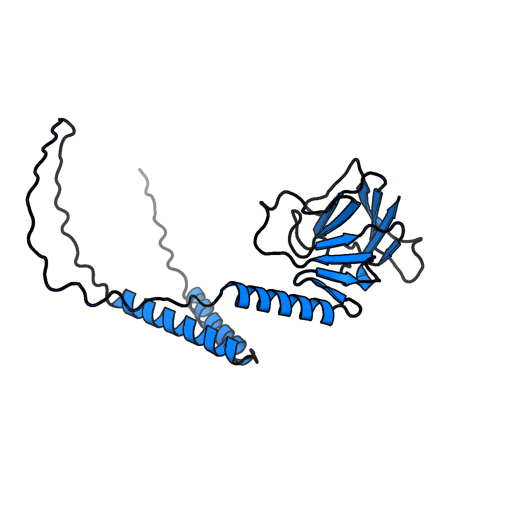
ATOM 1512 C C . VAL A 1 204 ? 10.822 -11.060 1.709 1.00 96.88 204 VAL A C 1
ATOM 1514 O O . VAL A 1 204 ? 11.722 -10.239 1.947 1.00 96.88 204 VAL A O 1
ATOM 1517 N N . SER A 1 205 ? 11.076 -12.371 1.695 1.00 97.19 205 SER A N 1
ATOM 1518 C CA . SER A 1 205 ? 12.403 -12.965 1.935 1.00 97.19 205 SER A CA 1
ATOM 1519 C C . SER A 1 205 ? 13.305 -13.007 0.694 1.00 97.19 205 SER A C 1
ATOM 1521 O O . SER A 1 205 ? 14.522 -13.105 0.847 1.00 97.19 205 SER A O 1
ATOM 1523 N N . SER A 1 206 ? 12.737 -12.894 -0.507 1.00 97.31 206 SER A N 1
ATOM 1524 C CA . SER A 1 206 ? 13.428 -12.886 -1.803 1.00 97.31 206 SER A CA 1
ATOM 1525 C C . SER A 1 206 ? 12.753 -11.912 -2.773 1.00 97.31 206 SER A C 1
ATOM 1527 O O . SER A 1 206 ? 11.712 -11.338 -2.450 1.00 97.31 206 SER A O 1
ATOM 1529 N N . GLY A 1 207 ? 13.355 -11.711 -3.946 1.00 97.81 207 GLY A N 1
ATOM 1530 C CA . GLY A 1 207 ? 12.727 -10.963 -5.032 1.00 97.81 207 GLY A CA 1
ATOM 1531 C C . GLY A 1 207 ? 12.810 -9.437 -4.931 1.00 97.81 207 GLY A C 1
ATOM 1532 O O . GLY A 1 207 ? 13.571 -8.867 -4.132 1.00 97.81 207 GLY A O 1
ATOM 1533 N N . SER A 1 208 ? 12.016 -8.790 -5.776 1.00 98.38 208 SER A N 1
ATOM 1534 C CA . SER A 1 208 ? 11.843 -7.338 -5.853 1.00 98.38 208 SER A CA 1
ATOM 1535 C C . SER A 1 208 ? 10.452 -6.979 -6.357 1.00 98.38 208 SER A C 1
ATOM 1537 O O . SER A 1 208 ? 9.800 -7.786 -7.003 1.00 98.38 208 SER A O 1
ATOM 1539 N N . VAL A 1 209 ? 10.009 -5.750 -6.126 1.00 98.44 209 VAL A N 1
ATOM 1540 C CA . VAL A 1 209 ? 8.786 -5.216 -6.733 1.00 98.44 209 VAL A CA 1
ATOM 1541 C C . VAL A 1 209 ? 9.088 -3.888 -7.403 1.00 98.44 209 VAL A C 1
ATOM 1543 O O . VAL A 1 209 ? 9.768 -3.037 -6.823 1.00 98.44 209 VAL A O 1
ATOM 1546 N N . ASP A 1 210 ? 8.572 -3.738 -8.613 1.00 98.19 210 ASP A N 1
ATOM 1547 C CA . ASP A 1 210 ? 8.593 -2.501 -9.381 1.00 98.19 210 ASP A CA 1
ATOM 1548 C C . ASP A 1 210 ? 7.248 -1.795 -9.240 1.00 98.19 210 ASP A C 1
ATOM 1550 O O . ASP A 1 210 ? 6.206 -2.442 -9.330 1.00 98.19 210 ASP A O 1
ATOM 1554 N N . PHE A 1 211 ? 7.280 -0.481 -9.031 1.00 97.44 211 PHE A N 1
ATOM 1555 C CA . PHE A 1 211 ? 6.114 0.399 -9.076 1.00 97.44 211 PHE A CA 1
ATOM 1556 C C . PHE A 1 211 ? 6.193 1.227 -10.353 1.00 97.44 211 PHE A C 1
ATOM 1558 O O . PHE A 1 211 ? 7.215 1.882 -10.603 1.00 97.44 211 PHE A O 1
ATOM 1565 N N . LEU A 1 212 ? 5.141 1.171 -11.164 1.00 96.94 212 LEU A N 1
ATOM 1566 C CA . LEU A 1 212 ? 5.142 1.702 -12.521 1.00 96.94 212 LEU A CA 1
ATOM 1567 C C . LEU A 1 212 ? 3.954 2.636 -12.771 1.00 96.94 212 LEU A C 1
ATOM 1569 O O . LEU A 1 212 ? 2.915 2.490 -12.134 1.00 96.94 212 LEU A O 1
ATOM 1573 N N . ASP A 1 213 ? 4.153 3.580 -13.691 1.00 95.94 213 ASP A N 1
ATOM 1574 C CA . ASP A 1 213 ? 3.143 4.481 -14.270 1.00 95.94 213 ASP A CA 1
ATOM 1575 C C . ASP A 1 213 ? 2.782 3.959 -15.670 1.00 95.94 213 ASP A C 1
ATOM 1577 O O . ASP A 1 213 ? 3.632 3.956 -16.577 1.00 95.94 213 ASP A O 1
ATOM 1581 N N . HIS A 1 214 ? 1.551 3.475 -15.845 1.00 92.81 214 HIS A N 1
ATOM 1582 C CA . HIS 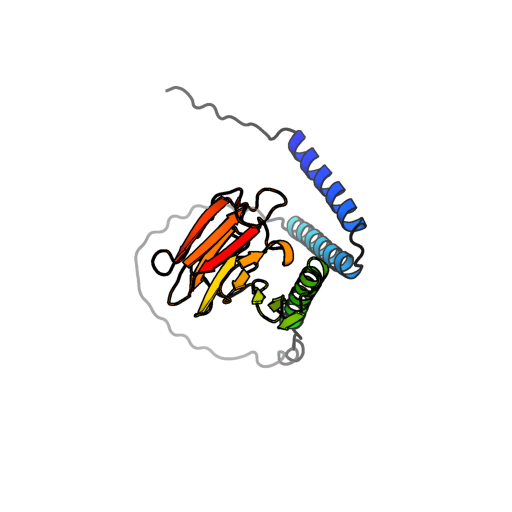A 1 214 ? 1.062 2.991 -17.129 1.00 92.81 214 HIS A CA 1
ATOM 1583 C C . HIS A 1 214 ? 0.699 4.150 -18.057 1.00 92.81 214 HIS A C 1
ATOM 1585 O O . HIS A 1 214 ? -0.246 4.912 -17.850 1.00 92.81 214 HIS A O 1
ATOM 1591 N N . ARG A 1 215 ? 1.441 4.253 -19.163 1.00 88.44 215 ARG A N 1
ATOM 1592 C CA . ARG A 1 215 ? 1.231 5.296 -20.169 1.00 88.44 215 ARG A CA 1
ATOM 1593 C C . ARG A 1 215 ? 0.668 4.731 -21.460 1.00 88.44 215 ARG A C 1
ATOM 1595 O O . ARG A 1 215 ? 1.366 4.078 -22.233 1.00 88.44 215 ARG A O 1
ATOM 1602 N N . GLY A 1 216 ? -0.568 5.120 -21.758 1.00 83.75 216 GLY A N 1
ATOM 1603 C CA . GLY A 1 216 ? -1.234 4.836 -23.027 1.00 83.75 216 GLY A CA 1
ATOM 1604 C C . GLY A 1 216 ? -2.367 3.826 -22.881 1.00 83.75 216 GLY A C 1
ATOM 1605 O O . GLY A 1 216 ? -2.931 3.665 -21.811 1.00 83.75 216 GLY A O 1
ATOM 1606 N N . SER A 1 217 ? -2.751 3.205 -23.995 1.00 78.38 217 SER A N 1
ATOM 1607 C CA . SER A 1 217 ? -3.852 2.230 -24.068 1.00 78.38 217 SER A CA 1
ATOM 1608 C C . SER A 1 217 ? -3.390 0.832 -24.505 1.00 78.38 217 SER A C 1
ATOM 1610 O O . SER A 1 217 ? -4.203 0.007 -24.921 1.00 78.38 217 SER A O 1
ATOM 1612 N N . GLY A 1 218 ? -2.075 0.591 -24.496 1.00 80.50 218 GLY A N 1
ATOM 1613 C CA . GLY A 1 218 ? -1.450 -0.668 -24.910 1.00 80.50 218 GLY A CA 1
ATOM 1614 C C . GLY A 1 218 ? -1.185 -1.615 -23.738 1.00 80.50 218 GLY A C 1
ATOM 1615 O O . GLY A 1 218 ? -1.635 -1.384 -22.628 1.00 80.50 218 GLY A O 1
ATOM 1616 N N . GLY A 1 219 ? -0.437 -2.696 -23.978 1.00 84.81 219 GLY A N 1
ATOM 1617 C CA . GLY A 1 219 ? 0.089 -3.530 -22.887 1.00 84.81 219 GLY A CA 1
ATOM 1618 C C . GLY A 1 219 ? 1.249 -2.858 -22.134 1.00 84.81 219 GLY A C 1
ATOM 1619 O O . GLY A 1 219 ? 1.652 -1.748 -22.463 1.00 84.81 219 GLY A O 1
ATOM 1620 N N . HIS A 1 220 ? 1.867 -3.584 -21.201 1.00 87.81 220 HIS A N 1
ATOM 1621 C CA . HIS A 1 220 ? 2.884 -3.073 -20.259 1.00 87.81 220 HIS A CA 1
ATOM 1622 C C . HIS A 1 220 ? 4.270 -2.729 -20.846 1.00 87.81 220 HIS A C 1
ATOM 1624 O O . HIS A 1 220 ? 5.237 -2.522 -20.118 1.00 87.81 220 HIS A O 1
ATOM 1630 N N . ALA A 1 221 ? 4.425 -2.708 -22.173 1.00 86.19 221 ALA A N 1
ATOM 1631 C CA . ALA A 1 221 ? 5.726 -2.470 -22.810 1.00 86.19 221 ALA A CA 1
ATOM 1632 C C . ALA A 1 221 ? 6.190 -1.000 -22.733 1.00 86.19 221 ALA A C 1
ATOM 1634 O O . ALA A 1 221 ? 7.354 -0.719 -23.012 1.00 86.19 221 ALA A O 1
ATOM 1635 N N . GLY A 1 222 ? 5.280 -0.075 -22.409 1.00 87.94 222 GLY A N 1
ATOM 1636 C CA . GLY A 1 222 ? 5.539 1.364 -22.305 1.00 87.94 222 GLY A CA 1
ATOM 1637 C C . GLY A 1 222 ? 5.524 1.907 -20.876 1.00 87.94 222 GLY A C 1
ATOM 1638 O O . GLY A 1 222 ? 5.621 3.122 -20.710 1.00 87.94 222 GLY A O 1
ATOM 1639 N N . ASP A 1 223 ? 5.383 1.036 -19.877 1.00 94.19 223 ASP A N 1
ATOM 1640 C CA . ASP A 1 223 ? 5.208 1.444 -18.485 1.00 94.19 223 ASP A CA 1
ATOM 1641 C C . ASP A 1 223 ? 6.505 2.073 -17.960 1.00 94.19 223 ASP A C 1
ATOM 1643 O O . ASP A 1 223 ? 7.608 1.543 -18.141 1.00 94.19 223 ASP A O 1
ATOM 1647 N N . GLU A 1 224 ? 6.385 3.239 -17.327 1.00 95.50 224 GLU A N 1
ATOM 1648 C CA . GLU A 1 224 ? 7.530 3.934 -16.747 1.00 95.50 224 GLU A CA 1
ATOM 1649 C C . GLU A 1 224 ? 7.804 3.371 -15.355 1.00 95.50 224 GLU A C 1
ATOM 1651 O O . GLU A 1 224 ? 6.981 3.495 -14.452 1.00 95.50 224 GLU A O 1
ATOM 1656 N N . LEU A 1 225 ? 8.988 2.788 -15.155 1.00 96.25 225 LEU A N 1
ATOM 1657 C CA . LEU A 1 225 ? 9.451 2.421 -13.821 1.00 96.25 225 LEU A CA 1
ATOM 1658 C C . LEU A 1 225 ? 9.680 3.687 -12.987 1.00 96.25 225 LEU A C 1
ATOM 1660 O O . LEU A 1 225 ? 10.587 4.469 -13.279 1.00 96.25 225 LEU A O 1
ATOM 1664 N N . LEU A 1 226 ? 8.915 3.851 -11.910 1.00 96.56 226 LEU A N 1
ATOM 1665 C CA . LEU A 1 226 ? 9.070 4.975 -10.987 1.00 96.56 226 LEU A CA 1
ATOM 1666 C C . LEU A 1 226 ? 10.111 4.659 -9.913 1.00 96.56 226 LEU A C 1
ATOM 1668 O O . LEU A 1 226 ? 11.028 5.443 -9.656 1.00 96.56 226 LEU A O 1
ATOM 1672 N N . PHE A 1 227 ? 9.976 3.498 -9.272 1.00 97.31 227 PHE A N 1
ATOM 1673 C CA . PHE A 1 227 ? 10.918 3.005 -8.273 1.00 97.31 227 PHE A CA 1
ATOM 1674 C C . PHE A 1 227 ? 10.741 1.505 -8.030 1.00 97.31 227 PHE A C 1
ATOM 1676 O O . PHE A 1 227 ? 9.684 0.937 -8.284 1.00 97.31 227 PHE A O 1
ATOM 1683 N N . SER A 1 228 ? 11.769 0.889 -7.446 1.00 97.88 228 SER A N 1
ATOM 1684 C CA . SER A 1 228 ? 11.731 -0.510 -7.016 1.00 97.88 228 SER A CA 1
ATOM 1685 C C . SER A 1 228 ? 12.082 -0.661 -5.538 1.00 97.88 228 SER A C 1
ATOM 1687 O O . SER A 1 228 ? 12.855 0.135 -4.971 1.00 97.88 228 SER A O 1
ATOM 1689 N N . LEU A 1 229 ? 11.555 -1.727 -4.941 1.00 98.12 229 LEU A N 1
ATOM 1690 C CA . LEU A 1 229 ? 11.971 -2.271 -3.650 1.00 98.12 229 LEU A CA 1
ATOM 1691 C C . LEU A 1 229 ? 12.530 -3.678 -3.829 1.00 98.12 229 LEU A C 1
ATOM 1693 O O . LEU A 1 229 ? 12.239 -4.367 -4.802 1.00 98.12 229 LEU A O 1
ATOM 1697 N N . SER A 1 230 ? 13.324 -4.117 -2.864 1.00 98.25 230 SER A N 1
ATOM 1698 C CA . SER A 1 230 ? 13.883 -5.466 -2.844 1.00 98.25 230 SER A CA 1
ATOM 1699 C C . SER A 1 230 ? 14.278 -5.860 -1.427 1.00 98.25 230 SER A C 1
ATOM 1701 O O . SER A 1 230 ? 14.175 -5.076 -0.478 1.00 98.25 230 SER A O 1
ATOM 1703 N N . VAL A 1 231 ? 14.830 -7.061 -1.277 1.00 97.31 231 VAL A N 1
ATOM 1704 C CA . VAL A 1 231 ? 15.421 -7.509 -0.009 1.00 97.31 231 VAL A CA 1
ATOM 1705 C C . VAL A 1 231 ? 16.569 -6.623 0.497 1.00 97.31 231 VAL A C 1
ATOM 1707 O O . VAL A 1 231 ? 16.824 -6.616 1.702 1.00 97.31 231 VAL A O 1
ATOM 1710 N N . THR A 1 232 ? 17.246 -5.867 -0.381 1.00 97.75 232 THR A N 1
ATOM 1711 C CA . THR A 1 232 ? 18.319 -4.922 -0.010 1.00 97.75 232 THR A CA 1
ATOM 1712 C C . THR A 1 232 ? 17.820 -3.488 0.166 1.00 97.75 232 THR A C 1
ATOM 1714 O O . THR A 1 232 ? 18.440 -2.713 0.894 1.00 97.75 232 THR A O 1
ATOM 1717 N N . LYS A 1 233 ? 16.681 -3.136 -0.442 1.00 97.38 233 LYS A N 1
ATOM 1718 C CA . LYS A 1 233 ? 16.008 -1.840 -0.291 1.00 97.38 233 LYS A CA 1
ATOM 1719 C C . LYS A 1 233 ? 14.561 -2.069 0.138 1.00 97.38 233 LYS A C 1
ATOM 1721 O O . LYS A 1 233 ? 13.645 -2.074 -0.681 1.00 97.38 233 LYS A O 1
ATOM 1726 N N . ARG A 1 234 ? 14.375 -2.269 1.445 1.00 96.94 234 ARG A N 1
ATOM 1727 C CA . ARG A 1 234 ? 13.103 -2.741 2.009 1.00 96.94 234 ARG A CA 1
ATOM 1728 C C . ARG A 1 234 ? 12.026 -1.684 2.188 1.00 96.94 234 ARG A C 1
ATOM 1730 O O . ARG A 1 234 ? 10.909 -2.055 2.493 1.00 96.94 234 ARG A O 1
ATOM 1737 N N . GLY A 1 235 ? 12.300 -0.395 2.038 1.00 96.75 235 GLY A N 1
ATOM 1738 C CA . GLY A 1 235 ? 11.229 0.583 2.198 1.00 96.75 235 GLY A CA 1
ATOM 1739 C C . GLY A 1 235 ? 11.597 1.992 1.789 1.00 96.75 235 GLY A C 1
ATOM 1740 O O . GLY A 1 235 ? 12.773 2.351 1.698 1.00 96.75 235 GLY A O 1
ATOM 1741 N N . ILE A 1 236 ? 10.556 2.777 1.541 1.00 96.88 236 ILE A N 1
ATOM 1742 C CA . ILE A 1 236 ? 10.610 4.207 1.253 1.00 96.88 236 ILE A CA 1
ATOM 1743 C C . ILE A 1 236 ? 9.546 4.857 2.136 1.00 96.88 236 ILE A C 1
ATOM 1745 O O . ILE A 1 236 ? 8.360 4.576 1.994 1.00 96.88 236 ILE A O 1
ATOM 1749 N N . ARG A 1 237 ? 9.982 5.718 3.060 1.00 95.44 237 ARG A N 1
ATOM 1750 C CA . ARG A 1 237 ? 9.104 6.417 4.016 1.00 95.44 237 ARG A CA 1
ATOM 1751 C C . ARG A 1 237 ? 8.300 7.549 3.385 1.00 95.44 237 ARG A C 1
ATOM 1753 O O . ARG A 1 237 ? 7.272 7.930 3.919 1.00 95.44 237 ARG A O 1
ATOM 1760 N N . LEU A 1 238 ? 8.785 8.093 2.276 1.00 95.69 238 LEU A N 1
ATOM 1761 C CA . LEU A 1 238 ? 8.113 9.133 1.516 1.00 95.69 238 LEU A CA 1
ATOM 1762 C C . LEU A 1 238 ? 8.438 8.928 0.040 1.00 95.69 238 LEU A C 1
ATOM 1764 O O . LEU A 1 238 ? 9.574 9.144 -0.388 1.00 95.69 238 LEU A O 1
ATOM 1768 N N . VAL A 1 239 ? 7.454 8.460 -0.716 1.00 95.50 239 VAL A N 1
ATOM 1769 C CA . VAL A 1 239 ? 7.544 8.364 -2.171 1.00 95.50 239 VAL A CA 1
ATOM 1770 C C . VAL A 1 239 ? 7.495 9.788 -2.740 1.00 95.50 239 VAL A C 1
ATOM 1772 O O . VAL A 1 239 ? 6.633 10.570 -2.321 1.00 95.50 239 VAL A O 1
ATOM 1775 N N . PRO A 1 240 ? 8.418 10.163 -3.648 1.00 91.19 240 PRO A N 1
ATOM 1776 C CA . PRO A 1 240 ? 8.398 11.475 -4.286 1.00 91.19 240 PRO A CA 1
ATOM 1777 C C . PRO A 1 240 ? 7.044 11.780 -4.933 1.00 91.19 240 PRO A C 1
ATOM 1779 O O . PRO A 1 240 ? 6.465 10.925 -5.595 1.00 91.19 240 PRO A O 1
ATOM 1782 N N . GLN A 1 241 ? 6.560 13.009 -4.741 1.00 88.44 241 GLN A N 1
ATOM 1783 C CA . GLN A 1 241 ? 5.274 13.466 -5.264 1.00 88.44 241 GLN A CA 1
ATOM 1784 C C . GLN A 1 241 ? 5.447 14.303 -6.549 1.00 88.44 241 GLN A C 1
ATOM 1786 O O . GLN A 1 241 ? 6.444 15.024 -6.660 1.00 88.44 241 GLN A O 1
ATOM 1791 N N . PRO A 1 242 ? 4.485 14.264 -7.494 1.00 85.69 242 PRO A N 1
ATOM 1792 C CA . PRO A 1 242 ? 3.291 13.417 -7.478 1.00 85.69 242 PRO A CA 1
ATOM 1793 C C . PRO A 1 242 ? 3.659 11.957 -7.753 1.00 85.69 242 PRO A C 1
ATOM 1795 O O . PRO A 1 242 ? 4.370 11.668 -8.719 1.00 85.69 242 PRO A O 1
ATOM 1798 N N . ASN A 1 243 ? 3.185 11.044 -6.908 1.00 89.06 243 ASN A N 1
ATOM 1799 C CA . ASN A 1 243 ? 3.318 9.629 -7.207 1.00 89.06 243 ASN A CA 1
ATOM 1800 C C . ASN A 1 243 ? 2.260 9.238 -8.244 1.00 89.06 243 ASN A C 1
ATOM 1802 O O . ASN A 1 243 ? 1.088 9.543 -8.060 1.00 89.06 243 ASN A O 1
ATOM 1806 N N . ARG A 1 244 ? 2.696 8.575 -9.317 1.00 95.44 244 ARG A N 1
ATOM 1807 C CA . ARG A 1 244 ? 1.833 8.100 -10.406 1.00 95.44 244 ARG A CA 1
ATOM 1808 C C . ARG A 1 244 ? 1.820 6.576 -10.533 1.00 95.44 244 ARG A C 1
ATOM 1810 O O . ARG A 1 244 ? 1.672 6.034 -11.620 1.00 95.44 244 ARG A O 1
ATOM 1817 N N . ALA A 1 245 ? 2.176 5.884 -9.451 1.00 96.25 245 ALA A N 1
ATOM 1818 C CA . ALA A 1 245 ? 2.228 4.435 -9.466 1.00 96.25 245 ALA A CA 1
ATOM 1819 C C . ALA A 1 245 ? 0.804 3.890 -9.543 1.00 96.25 245 ALA A C 1
ATOM 1821 O O . ALA A 1 245 ? 0.025 4.056 -8.601 1.00 96.25 245 ALA A O 1
ATOM 1822 N N . ASP A 1 246 ? 0.507 3.197 -10.630 1.00 94.94 246 ASP A N 1
ATOM 1823 C CA . ASP A 1 246 ? -0.780 2.560 -10.864 1.00 94.94 246 ASP A CA 1
ATOM 1824 C C . ASP A 1 246 ? -0.666 1.062 -11.163 1.00 94.94 246 ASP A C 1
ATOM 1826 O O . ASP A 1 246 ? -1.654 0.338 -11.079 1.00 94.94 246 ASP A O 1
ATOM 1830 N N . HIS A 1 247 ? 0.549 0.574 -11.406 1.00 95.56 247 HIS A N 1
ATOM 1831 C CA . HIS A 1 247 ? 0.853 -0.840 -11.543 1.00 95.56 247 HIS A CA 1
ATOM 1832 C C . HIS A 1 247 ? 1.986 -1.249 -10.619 1.00 95.56 247 HIS A C 1
ATOM 1834 O O . HIS A 1 247 ? 2.895 -0.474 -10.297 1.00 95.56 247 HIS A O 1
ATOM 1840 N N . VAL A 1 248 ? 1.965 -2.524 -10.246 1.00 96.94 248 VAL A N 1
ATOM 1841 C CA . VAL A 1 248 ? 3.116 -3.190 -9.650 1.00 96.94 248 VAL A CA 1
ATOM 1842 C C . VAL A 1 248 ? 3.445 -4.470 -10.395 1.00 96.94 248 VAL A C 1
ATOM 1844 O O . VAL A 1 248 ? 2.556 -5.190 -10.851 1.00 96.94 248 VAL A O 1
ATOM 1847 N N . ASN A 1 249 ? 4.737 -4.771 -10.481 1.00 97.38 249 ASN A N 1
ATOM 1848 C CA . ASN A 1 249 ? 5.229 -6.056 -10.957 1.00 97.38 249 ASN A CA 1
ATOM 1849 C C . ASN A 1 249 ? 6.135 -6.676 -9.890 1.00 97.38 249 ASN A C 1
ATOM 1851 O O . ASN A 1 249 ? 7.228 -6.171 -9.616 1.00 97.38 249 ASN A O 1
ATOM 1855 N N . HIS A 1 250 ? 5.657 -7.741 -9.252 1.00 97.56 250 HIS A N 1
ATOM 1856 C CA . HIS A 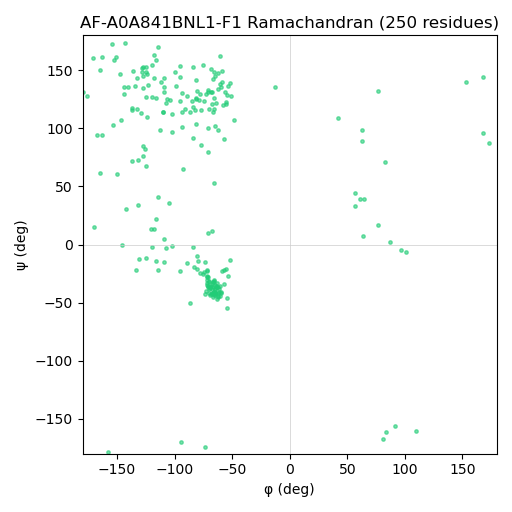1 250 ? 6.370 -8.440 -8.189 1.00 97.56 250 HIS A CA 1
ATOM 1857 C C . HIS A 1 250 ? 7.177 -9.613 -8.758 1.00 97.56 250 HIS A C 1
ATOM 1859 O O . HIS A 1 250 ? 6.634 -10.602 -9.250 1.00 97.56 250 HIS A O 1
ATOM 1865 N N . HIS A 1 251 ? 8.497 -9.503 -8.671 1.00 97.44 251 HIS A N 1
ATOM 1866 C CA . HIS A 1 251 ? 9.466 -10.483 -9.142 1.00 97.44 251 HIS A CA 1
ATOM 1867 C C . HIS A 1 251 ? 9.842 -11.430 -8.009 1.00 97.44 251 HIS A C 1
ATOM 1869 O O . HIS A 1 251 ? 10.661 -11.089 -7.153 1.00 97.44 251 HIS A O 1
ATOM 1875 N N . CYS A 1 252 ? 9.247 -12.616 -8.034 1.00 94.31 252 CYS A N 1
ATOM 1876 C CA . CYS A 1 252 ? 9.676 -13.782 -7.274 1.00 94.31 252 CYS A CA 1
ATOM 1877 C C . CYS A 1 252 ? 10.730 -14.560 -8.091 1.00 94.31 252 CYS A C 1
ATOM 1879 O O . CYS A 1 252 ? 11.680 -15.063 -7.461 1.00 94.31 252 CYS A O 1
#

Secondary structure (DSSP, 8-state):
---PPPP--PPPTHHHHHHHHHHHHHHHHHHH---HHHHHHHHHHHHHHHHHHHHHHS---PPPP------------------------SS--SS-S--------HHHHHHHHHHHHHHHHHHHSTT-EE-SSSEEEETTTTEEEEPPPTTS--TTS----TT-EEEEEEGGGEEEEEEE--SEEEESGGGT-TT---EEEE--SS-EEEEEE--SSS-GGGPEEEEEEESSS-EESSPPSSP---EEEEE-

Radius of gyration: 31.14 Å; Cα contacts (8 Å, |Δi|>4): 321; chains: 1; bounding box: 52×72×94 Å

Solvent-accessible surface area (backbone atoms only — not comparable to full-atom values): 15460 Å² total; per-residue (Å²): 143,81,81,87,81,86,85,81,83,74,84,62,77,66,61,62,54,57,55,56,53,52,56,55,53,51,51,57,53,56,71,67,54,84,52,68,69,59,50,53,53,52,51,55,52,55,53,50,52,54,52,50,56,52,60,63,69,70,62,81,75,79,85,78,83,91,75,89,83,92,84,83,95,75,89,76,90,79,92,80,90,81,90,78,84,90,87,87,89,79,91,82,90,83,82,89,80,86,75,85,69,78,66,75,60,64,65,58,58,52,51,49,56,44,42,54,51,47,54,47,53,42,66,79,31,69,78,50,43,78,78,48,78,48,30,33,30,29,77,92,61,46,37,35,40,34,54,62,73,99,79,85,66,79,69,75,58,72,91,54,60,81,60,24,35,29,36,10,53,26,54,37,52,30,57,45,32,41,36,40,61,69,69,43,81,45,64,29,54,82,66,71,42,42,47,43,52,19,10,38,38,42,35,40,93,62,43,35,35,39,31,20,30,77,63,82,89,72,73,80,89,59,45,42,78,75,52,73,38,24,66,90,45,39,64,41,52,63,50,70,79,86,38,56,40,28,32,37,40,29,46,116

Mean predicted aligned error: 16.44 Å

pLDDT: mean 75.24, std 20.6, range [39.0, 98.44]

Sequence (252 aa):
MRDAAADSSLPEIGEVAAFLDMEAGLRELLLRVQHADLRAAVAAQLDTDAGLVELLRAGDVPAADERTGHVDPSSGRRAILVPALACILAIGMMVLVGRVGLRPDQGVLAASATQSRMEQLLADHPGGTQISPTEASYGDGKLVVTLDEPSSSSGLSADCPAGWFCFYSEPDYRGVRGKLSDCGWSDLYLWGWGDHISSVYYNVSSGSVDFLDHRGSGGHAGDELLFSLSVTKRGIRLVPQPNRADHVNHHC

Organism: NCBI:txid643052

Nearest PDB structures (foldseek):
  1hdf-assembly1_A  TM=6.749E-01  e=2.094E-03  Physarum polycephalum
  1yhp-assembly1_A  TM=6.839E-01  e=1.223E-02  Dictyostelium discoideum
  1ag4-assembly1_A  TM=5.837E-01  e=1.153E-02  Physarum polycephalum